Protein AF-A0A645G3A7-F1 (afdb_monomer_lite)

InterPro domains:
  IPR038765 Papain-like cysteine peptidase superfamily [SSF54001] (108-198)

Sequence (238 aa):
MVSVTGSSAIKGELRESLTHFAPETVLRVSYITEDESYILGLVQDAYYSAPQAAFGLPSVAISLYPDSGYRRIVELELTYPDRVEVLQQKQRRLLDEASGLLAGLPADAQEVPLRLWTLVRRSAEYQPNGAQELGSAYAALVEGRADSEGLALAFKLLCDLTETESLVVVGTLNGERHVWNLIYTDEGWRHTSAVWEDPAFLTDSAMLALGYAWDTETTPAATAPGMEVNMETGEKST

Radius of gyration: 18.79 Å; chains: 1; bounding box: 47×40×48 Å

Foldseek 3Di:
DEEDEDLVRLLVQLLVCLLQVPQKDKYWYQFDFDDPVVSVVSNVQSLQLNQLRNQDAWDWDWDWPPPGDTTIIIMIGTHDPDDSVVSVVLSVVLVVLLVVLCVPADPPDDPLLQSLLVSQLVQADEDADDPDSQQGCSNRRPVRYHYQNNSQSVSSVNCVVSVWDKGKFWWDAQPHTGIFMWTQDPQGIFTFGSVDPHTDTHFPVVCVVRRTDGDPVPDDGRDGRPPDPPPPDPDDDD

Organism: NCBI:txid1076179

Secondary structure (DSSP, 8-state):
-EEE-HHHHHHHHHHHHHHTT-SEEEEEESS----HHHHHHHHHHHHHT-TTT-SSPPEEEEEEESSSSSSEEEEEEEE-SS-HHHHHHHHHHHHHHHHHHHTTS-TT-S-HHHHHHHHHHHH-EE--S-SS---SHHHHHTTSEE-HHHHHHHHHHHHHHTT--EEEEEEEETTEEEEEEEEEETTEEEEE-TTSSS---B-HHHHHHTTEEE-SSSS---PPTT----TT------

pLDDT: mean 91.19, std 12.97, range [35.22, 98.88]

Structure (mmCIF, N/CA/C/O backbone):
data_AF-A0A645G3A7-F1
#
_entry.id   AF-A0A645G3A7-F1
#
loop_
_atom_site.group_PDB
_atom_site.id
_atom_site.type_symbol
_atom_site.label_atom_id
_atom_site.label_alt_id
_atom_site.label_comp_id
_atom_site.label_asym_id
_atom_site.label_entity_id
_atom_site.label_seq_id
_atom_site.pdbx_PDB_ins_code
_atom_site.Cartn_x
_atom_site.Cartn_y
_atom_site.Cartn_z
_atom_site.occupancy
_atom_site.B_iso_or_equiv
_atom_site.auth_seq_id
_atom_site.auth_comp_id
_atom_site.auth_asym_id
_atom_site.auth_atom_id
_atom_site.pdbx_PDB_model_num
ATOM 1 N N . MET A 1 1 ? -10.686 -8.445 22.491 1.00 77.94 1 MET A N 1
ATOM 2 C CA . MET A 1 1 ? -10.002 -7.245 23.016 1.00 77.94 1 MET A CA 1
ATOM 3 C C . MET A 1 1 ? -8.524 -7.539 23.224 1.00 77.94 1 MET A C 1
ATOM 5 O O . MET A 1 1 ? -8.203 -8.395 24.046 1.00 77.94 1 MET A O 1
ATOM 9 N N . VAL A 1 2 ? -7.650 -6.826 22.512 1.00 87.38 2 VAL A N 1
ATOM 10 C CA . VAL A 1 2 ? -6.180 -6.954 22.597 1.00 87.38 2 VAL A CA 1
ATOM 11 C C . VAL A 1 2 ? -5.589 -5.708 23.259 1.00 87.38 2 VAL A C 1
ATOM 13 O O . VAL A 1 2 ? -6.162 -4.630 23.157 1.00 87.38 2 VAL A O 1
ATOM 16 N N . SER A 1 3 ? -4.490 -5.839 24.009 1.00 88.31 3 SER A N 1
ATOM 17 C CA . SER A 1 3 ? -3.818 -4.684 24.630 1.00 88.31 3 SER A CA 1
ATOM 18 C C . SER A 1 3 ? -2.630 -4.237 23.807 1.00 88.31 3 SER A C 1
ATOM 20 O O . SER A 1 3 ? -1.750 -5.046 23.538 1.00 88.31 3 SER A O 1
ATOM 22 N N . VAL A 1 4 ? -2.577 -2.947 23.492 1.00 88.25 4 VAL A N 1
ATOM 23 C CA . VAL A 1 4 ? -1.536 -2.362 22.645 1.00 88.25 4 VAL A CA 1
ATOM 24 C C . VAL A 1 4 ? -0.931 -1.115 23.281 1.00 88.25 4 VAL A C 1
ATOM 26 O O . VAL A 1 4 ? -1.557 -0.417 24.091 1.00 88.25 4 VAL A O 1
ATOM 29 N N . THR A 1 5 ? 0.314 -0.837 22.902 1.00 85.81 5 THR A N 1
ATOM 30 C CA . THR A 1 5 ? 1.072 0.323 23.373 1.00 85.81 5 THR A CA 1
ATOM 31 C C . THR A 1 5 ? 1.697 1.024 22.177 1.00 85.81 5 THR A C 1
ATOM 33 O O . THR A 1 5 ? 2.577 0.471 21.522 1.00 85.81 5 THR A O 1
ATOM 36 N N . GLY A 1 6 ? 1.248 2.250 21.914 1.00 82.75 6 GLY A N 1
ATOM 37 C CA . GLY A 1 6 ? 1.729 3.065 20.803 1.00 82.75 6 GLY A CA 1
ATOM 38 C C . GLY A 1 6 ? 1.156 2.668 19.440 1.00 82.75 6 GLY A C 1
ATOM 39 O O . GLY A 1 6 ? 0.528 1.623 19.259 1.00 82.75 6 GLY A O 1
ATOM 40 N N . SER A 1 7 ? 1.395 3.536 18.465 1.00 86.44 7 SER A N 1
ATOM 41 C CA . SER A 1 7 ? 0.757 3.499 17.146 1.00 86.44 7 SER A CA 1
ATOM 42 C C . SER A 1 7 ? 1.219 2.332 16.283 1.00 86.44 7 SER A C 1
ATOM 44 O O . SER A 1 7 ? 0.421 1.774 15.542 1.00 86.44 7 SER A O 1
ATOM 46 N N . SER A 1 8 ? 2.480 1.906 16.417 1.00 88.31 8 SER A N 1
ATOM 47 C CA . SER A 1 8 ? 3.001 0.734 15.699 1.00 88.31 8 SER A CA 1
ATOM 48 C C . SER A 1 8 ? 2.271 -0.555 16.102 1.00 88.31 8 SER A C 1
ATOM 50 O O . SER A 1 8 ? 1.849 -1.324 15.241 1.00 88.31 8 SER A O 1
ATOM 52 N N . ALA A 1 9 ? 2.018 -0.749 17.403 1.00 90.81 9 ALA A N 1
ATOM 53 C CA . ALA A 1 9 ? 1.260 -1.900 17.889 1.00 90.81 9 ALA A CA 1
ATOM 54 C C . ALA A 1 9 ? -0.205 -1.858 17.423 1.00 90.81 9 ALA A C 1
ATOM 56 O O . ALA A 1 9 ? -0.738 -2.880 17.005 1.00 90.81 9 ALA A O 1
ATOM 57 N N . ILE A 1 10 ? -0.835 -0.675 17.427 1.00 92.06 10 ILE A N 1
ATOM 58 C CA . ILE A 1 10 ? -2.187 -0.496 16.873 1.00 92.06 10 ILE A CA 1
ATOM 59 C C . ILE A 1 10 ? -2.215 -0.875 15.386 1.00 92.06 10 ILE A C 1
ATOM 61 O O . ILE A 1 10 ? -3.047 -1.684 14.987 1.00 92.06 10 ILE A O 1
ATOM 65 N N . LYS A 1 11 ? -1.286 -0.346 14.576 1.00 93.19 11 LYS A N 1
ATOM 66 C CA . LYS A 1 11 ? -1.181 -0.677 13.144 1.00 93.19 11 LYS A CA 1
ATOM 67 C C . LYS A 1 11 ? -1.013 -2.181 12.919 1.00 93.19 11 LYS A C 1
ATOM 69 O O . LYS A 1 11 ? -1.634 -2.719 12.011 1.00 93.19 11 LYS A O 1
ATOM 74 N N . GLY A 1 12 ? -0.212 -2.857 13.747 1.00 94.81 12 GLY A N 1
ATOM 75 C CA . GLY A 1 12 ? -0.021 -4.308 13.688 1.00 94.81 12 GLY A CA 1
ATOM 76 C C . GLY A 1 12 ? -1.326 -5.089 13.861 1.00 94.81 12 GLY A C 1
ATOM 77 O O . GLY A 1 12 ? -1.658 -5.904 13.002 1.00 94.81 12 GLY A O 1
ATOM 78 N N . GLU A 1 13 ? -2.091 -4.783 14.912 1.00 96.62 13 GLU A N 1
ATOM 79 C CA . GLU A 1 13 ? -3.388 -5.425 15.184 1.00 96.62 13 GLU A CA 1
ATOM 80 C C . GLU A 1 13 ? -4.440 -5.102 14.114 1.00 96.62 13 GLU A C 1
ATOM 82 O O . GLU A 1 13 ? -5.196 -5.976 13.684 1.00 96.62 13 GLU A O 1
ATOM 87 N N . LEU A 1 14 ? -4.480 -3.850 13.644 1.00 97.12 14 LEU A N 1
ATOM 88 C CA . LEU A 1 14 ? -5.367 -3.447 12.551 1.00 97.12 14 LEU A CA 1
ATOM 89 C C . LEU A 1 14 ? -5.021 -4.201 11.266 1.00 97.12 14 LEU A C 1
ATOM 91 O O . LEU A 1 14 ? -5.913 -4.715 10.596 1.00 97.12 14 LEU A O 1
ATOM 95 N N . ARG A 1 15 ? -3.730 -4.329 10.943 1.00 97.31 15 ARG A N 1
ATOM 96 C CA . ARG A 1 15 ? -3.261 -5.078 9.773 1.00 97.31 15 ARG A CA 1
ATOM 97 C C . ARG A 1 15 ? -3.646 -6.549 9.863 1.00 97.31 15 ARG A C 1
ATOM 99 O O . ARG A 1 15 ? -4.105 -7.116 8.872 1.00 97.31 15 ARG A O 1
ATOM 106 N N . GLU A 1 16 ? -3.482 -7.167 11.030 1.00 97.19 16 GLU A N 1
ATOM 107 C CA . GLU A 1 16 ? -3.901 -8.552 11.259 1.00 97.19 16 GLU A CA 1
ATOM 108 C C . GLU A 1 16 ? -5.415 -8.714 11.075 1.00 97.19 16 GLU A C 1
ATOM 110 O O . GLU A 1 16 ? -5.856 -9.616 10.359 1.00 97.19 16 GLU A O 1
ATOM 115 N N . SER A 1 17 ? -6.203 -7.799 11.638 1.00 97.31 17 SER A N 1
ATOM 116 C CA . SER A 1 17 ? -7.666 -7.806 11.524 1.00 97.31 17 SER A CA 1
ATOM 117 C C . SER A 1 17 ? -8.128 -7.640 10.073 1.00 97.31 17 SER A C 1
ATOM 119 O O . SER A 1 17 ? -8.956 -8.416 9.592 1.00 97.31 17 SER A O 1
ATOM 121 N N . LEU A 1 18 ? -7.529 -6.697 9.337 1.00 97.75 18 LEU A N 1
ATOM 122 C CA . LEU A 1 18 ? -7.788 -6.478 7.912 1.00 97.75 18 LEU A CA 1
ATOM 123 C C . LEU A 1 18 ? -7.395 -7.693 7.061 1.00 97.75 18 LEU A C 1
ATOM 125 O O . LEU A 1 18 ? -8.146 -8.072 6.166 1.00 97.75 18 LEU A O 1
ATOM 129 N N . THR A 1 19 ? -6.269 -8.344 7.369 1.00 97.44 19 THR A N 1
ATOM 130 C CA . THR A 1 19 ? -5.792 -9.532 6.634 1.00 97.44 19 THR A CA 1
ATOM 131 C C . THR A 1 19 ? -6.755 -10.716 6.749 1.00 97.44 19 THR A C 1
ATOM 133 O O . THR A 1 19 ? -6.868 -11.506 5.810 1.00 97.44 19 THR A O 1
ATOM 136 N N . HIS A 1 20 ? -7.463 -10.823 7.878 1.00 97.31 20 HIS A N 1
ATOM 137 C CA . HIS A 1 20 ? -8.455 -11.869 8.139 1.00 97.31 20 HIS A CA 1
ATOM 138 C C . HIS A 1 20 ? -9.897 -11.457 7.812 1.00 97.31 20 HIS A C 1
ATOM 140 O O . HIS A 1 20 ? -10.807 -12.271 7.984 1.00 97.31 20 HIS A O 1
ATOM 146 N N . PHE A 1 21 ? -10.113 -10.230 7.332 1.00 98.00 21 PHE A N 1
ATOM 147 C CA . PHE A 1 21 ? -11.436 -9.650 7.092 1.00 98.00 21 PHE A CA 1
ATOM 148 C C . PHE A 1 21 ? -12.340 -9.666 8.339 1.00 98.00 21 PHE A C 1
ATOM 150 O O . PHE A 1 21 ? -13.529 -9.986 8.258 1.00 98.00 21 PHE A O 1
ATOM 157 N N . ALA A 1 22 ? -11.768 -9.380 9.514 1.00 97.62 22 ALA A N 1
ATOM 158 C CA . ALA A 1 22 ? -12.516 -9.347 10.766 1.00 97.62 22 ALA A CA 1
ATOM 159 C C . ALA A 1 22 ? -13.539 -8.192 10.750 1.00 97.62 22 ALA A C 1
ATOM 161 O O . ALA A 1 22 ? -13.152 -7.059 10.486 1.00 97.62 22 ALA A O 1
ATOM 162 N N . PRO A 1 23 ? -14.829 -8.430 11.051 1.00 96.75 23 PRO A N 1
ATOM 163 C CA . PRO A 1 23 ? -15.854 -7.381 11.005 1.00 96.75 23 PRO A CA 1
ATOM 164 C C . PRO A 1 23 ? -15.773 -6.406 12.187 1.00 96.75 23 PRO A C 1
ATOM 166 O O . PRO A 1 23 ? -16.442 -5.379 12.187 1.00 96.75 23 PRO A O 1
ATOM 169 N N . GLU A 1 24 ? -14.989 -6.735 13.210 1.00 97.00 24 GLU A N 1
ATOM 170 C CA . GLU A 1 24 ? -14.864 -5.953 14.432 1.00 97.00 24 GLU A CA 1
ATOM 171 C C . GLU A 1 24 ? -13.432 -6.053 14.963 1.00 97.00 24 GLU A C 1
ATOM 173 O O . GLU A 1 24 ? -12.781 -7.098 14.864 1.00 97.00 24 GLU A O 1
ATOM 178 N N . THR A 1 25 ? -12.930 -4.972 15.551 1.00 96.50 25 THR A N 1
ATOM 179 C CA . THR A 1 25 ? -11.648 -4.948 16.258 1.00 96.50 25 THR A CA 1
ATOM 180 C C . THR A 1 25 ? -11.774 -4.101 17.514 1.00 96.50 25 THR A C 1
ATOM 182 O O . THR A 1 25 ? -12.179 -2.947 17.456 1.00 96.50 25 THR A O 1
ATOM 185 N N . VAL A 1 26 ? -11.390 -4.663 18.663 1.00 96.12 26 VAL A N 1
ATOM 186 C CA . VAL A 1 26 ? -11.432 -3.962 19.954 1.00 96.12 26 VAL A CA 1
ATOM 187 C C . VAL A 1 26 ? -10.040 -3.929 20.568 1.00 96.12 26 VAL A C 1
ATOM 189 O O . VAL A 1 26 ? -9.487 -4.972 20.944 1.00 96.12 26 VAL A O 1
ATOM 192 N N . LEU A 1 27 ? -9.488 -2.729 20.714 1.00 93.94 27 LEU A N 1
ATOM 193 C CA . LEU A 1 27 ? -8.143 -2.486 21.225 1.00 93.94 27 LEU A CA 1
ATOM 194 C C . LEU A 1 27 ? -8.210 -1.749 22.556 1.00 93.94 27 LEU A C 1
ATOM 196 O O . LEU A 1 27 ? -8.876 -0.731 22.682 1.00 93.94 27 LEU A O 1
ATOM 200 N N . ARG A 1 28 ? -7.462 -2.217 23.550 1.00 92.69 28 ARG A N 1
ATOM 201 C CA . ARG A 1 28 ? -7.190 -1.473 24.779 1.00 92.69 28 ARG A CA 1
ATOM 202 C C . ARG A 1 28 ? -5.834 -0.795 24.644 1.00 92.69 28 ARG A C 1
ATOM 204 O O . ARG A 1 28 ? -4.800 -1.459 24.724 1.00 92.69 28 ARG A O 1
ATOM 211 N N . VAL A 1 29 ? -5.841 0.519 24.472 1.00 88.88 29 VAL A N 1
ATOM 212 C CA . VAL A 1 29 ? -4.646 1.324 24.232 1.00 88.88 29 VAL A CA 1
ATOM 213 C C . VAL A 1 29 ? -4.175 1.964 25.533 1.00 88.88 29 VAL A C 1
ATOM 215 O O . VAL A 1 29 ? -4.937 2.625 26.241 1.00 88.88 29 VAL A O 1
ATOM 218 N N . SER A 1 30 ? -2.902 1.751 25.868 1.00 82.38 30 SER A N 1
ATOM 219 C CA . SER A 1 30 ? -2.328 2.219 27.139 1.00 82.38 30 SER A CA 1
ATOM 220 C C . SER A 1 30 ? -1.993 3.715 27.154 1.00 82.38 30 SER A C 1
ATOM 222 O O . SER A 1 30 ? -1.981 4.321 28.228 1.00 82.38 30 SER A O 1
ATOM 224 N N . TYR A 1 31 ? -1.692 4.280 25.983 1.00 77.50 31 TYR A N 1
ATOM 225 C CA . TYR A 1 31 ? -1.358 5.687 25.792 1.00 77.50 31 TYR A CA 1
ATOM 226 C C . TYR A 1 31 ? -1.782 6.130 24.389 1.00 77.50 31 TYR A C 1
ATOM 228 O O . TYR A 1 31 ? -1.117 5.791 23.412 1.00 77.50 31 TYR A O 1
ATOM 236 N N . ILE A 1 32 ? -2.908 6.833 24.307 1.00 77.38 32 ILE A N 1
ATOM 237 C CA . ILE A 1 32 ? -3.365 7.553 23.116 1.00 77.38 32 ILE A CA 1
ATOM 238 C C . ILE A 1 32 ? -4.179 8.766 23.562 1.00 77.38 32 ILE A C 1
ATOM 240 O O . ILE A 1 32 ? -5.002 8.678 24.477 1.00 77.38 32 ILE A O 1
ATOM 244 N N . THR A 1 33 ? -3.911 9.912 22.955 1.00 76.88 33 THR A N 1
ATOM 245 C CA . THR A 1 33 ? -4.660 11.159 23.187 1.00 76.88 33 THR A CA 1
ATOM 246 C C . THR A 1 33 ? -5.420 11.625 21.957 1.00 76.88 33 THR A C 1
ATOM 248 O O . THR A 1 33 ? -6.332 12.442 22.081 1.00 76.88 33 THR A O 1
ATOM 251 N N . GLU A 1 34 ? -5.040 11.076 20.813 1.00 85.62 34 GLU A N 1
ATOM 252 C CA . GLU A 1 34 ? -5.537 11.350 19.486 1.00 85.62 34 GLU A CA 1
ATOM 253 C C . GLU A 1 34 ? -6.988 10.881 19.312 1.00 85.62 34 GLU A C 1
ATOM 255 O O . GLU A 1 34 ? -7.546 10.144 20.134 1.00 85.62 34 GLU A O 1
ATOM 260 N N . ASP A 1 35 ? -7.612 11.379 18.252 1.00 89.00 35 ASP A N 1
ATOM 261 C CA . ASP A 1 35 ? -9.032 11.227 17.970 1.00 89.00 35 ASP A CA 1
ATOM 262 C C . ASP A 1 35 ? -9.313 10.109 16.950 1.00 89.00 35 ASP A C 1
ATOM 264 O O . ASP A 1 35 ? -8.438 9.339 16.547 1.00 89.00 35 ASP A O 1
ATOM 268 N N . GLU A 1 36 ? -10.573 10.009 16.534 1.00 91.44 36 GLU A N 1
ATOM 269 C CA . GLU A 1 36 ? -11.018 9.049 15.523 1.00 91.44 36 GLU A CA 1
ATOM 270 C C . GLU A 1 36 ? -10.319 9.255 14.172 1.00 91.44 36 GLU A C 1
ATOM 272 O O . GLU A 1 36 ? -10.018 8.276 13.492 1.00 91.44 36 GLU A O 1
ATOM 277 N N . SER A 1 37 ? -10.001 10.501 13.800 1.00 92.31 37 SER A N 1
ATOM 278 C CA . SER A 1 37 ? -9.312 10.825 12.542 1.00 92.31 37 SER A CA 1
ATOM 279 C C . SER A 1 37 ? -7.919 10.205 12.505 1.00 92.31 37 SER A C 1
ATOM 281 O O . SER A 1 37 ? -7.507 9.637 11.493 1.00 92.31 37 SER A O 1
ATOM 283 N N . TYR A 1 38 ? -7.208 10.263 13.631 1.00 91.69 38 TYR A N 1
ATOM 284 C CA . TYR A 1 38 ? -5.917 9.607 13.773 1.00 91.69 38 TYR A CA 1
ATOM 285 C C . TYR A 1 38 ? -6.024 8.084 13.645 1.00 91.69 38 TYR A C 1
ATOM 287 O O . TYR A 1 38 ? -5.260 7.476 12.896 1.00 91.69 38 TYR A O 1
ATOM 295 N N . ILE A 1 39 ? -6.996 7.464 14.326 1.00 93.56 39 ILE A N 1
ATOM 296 C CA . ILE A 1 39 ? -7.241 6.017 14.212 1.00 93.56 39 ILE A CA 1
ATOM 297 C C . ILE A 1 39 ? -7.580 5.632 12.769 1.00 93.56 39 ILE A C 1
ATOM 299 O O . ILE A 1 39 ? -7.062 4.631 12.276 1.00 93.56 39 ILE A O 1
ATOM 303 N N . LEU A 1 40 ? -8.389 6.433 12.072 1.00 94.81 40 LEU A N 1
ATOM 304 C CA . LEU A 1 40 ? -8.712 6.208 10.666 1.00 94.81 40 LEU A CA 1
ATOM 305 C C . LEU A 1 40 ? -7.456 6.243 9.781 1.00 94.81 40 LEU A C 1
ATOM 307 O O . LEU A 1 40 ? -7.312 5.388 8.908 1.00 94.81 40 LEU A O 1
ATOM 311 N N . GLY A 1 41 ? -6.518 7.159 10.045 1.00 94.31 41 GLY A N 1
ATOM 312 C CA . GLY A 1 41 ? -5.203 7.166 9.397 1.00 94.31 41 GLY A CA 1
ATOM 313 C C . GLY A 1 41 ? -4.425 5.866 9.635 1.00 94.31 41 GLY A C 1
ATOM 314 O O . GLY A 1 41 ? -3.908 5.273 8.692 1.00 94.31 41 GLY A O 1
ATOM 315 N N . LEU A 1 42 ? -4.428 5.339 10.868 1.00 95.12 42 LEU A N 1
ATOM 316 C CA . LEU A 1 42 ? -3.794 4.046 11.170 1.00 95.12 42 LEU A CA 1
ATOM 317 C C . LEU A 1 42 ? -4.462 2.869 10.441 1.00 95.12 42 LEU A C 1
ATOM 319 O O . LEU A 1 42 ? -3.764 1.934 10.049 1.00 95.12 42 LEU A O 1
ATOM 323 N N . VAL A 1 43 ? -5.787 2.899 10.252 1.00 96.81 43 VAL A N 1
ATOM 324 C CA . VAL A 1 43 ? -6.501 1.894 9.446 1.00 96.81 43 VAL A CA 1
ATOM 325 C C . VAL A 1 43 ? -6.062 1.971 7.986 1.00 96.81 43 VAL A C 1
ATOM 327 O O . VAL A 1 43 ? -5.792 0.933 7.385 1.00 96.81 43 VAL A O 1
ATOM 330 N N . GLN A 1 44 ? -5.971 3.176 7.416 1.00 95.88 44 GLN A N 1
ATOM 331 C CA . GLN A 1 44 ? -5.516 3.369 6.037 1.00 95.88 44 GLN A CA 1
ATOM 332 C C . GLN A 1 44 ? -4.076 2.872 5.856 1.00 95.88 44 GLN A C 1
ATOM 334 O O . GLN A 1 44 ? -3.815 2.092 4.942 1.00 95.88 44 GLN A O 1
ATOM 339 N N . ASP A 1 45 ? -3.170 3.221 6.770 1.00 95.50 45 ASP A N 1
ATOM 340 C CA . ASP A 1 45 ? -1.791 2.724 6.759 1.00 95.50 45 ASP A CA 1
ATOM 341 C C . ASP A 1 45 ? -1.740 1.192 6.826 1.00 95.50 45 ASP A C 1
ATOM 343 O O . ASP A 1 45 ? -1.022 0.545 6.059 1.00 95.50 45 ASP A O 1
ATOM 347 N N . ALA A 1 46 ? -2.531 0.593 7.722 1.00 97.31 46 ALA A N 1
ATOM 348 C CA . ALA A 1 46 ? -2.620 -0.855 7.853 1.00 97.31 46 ALA A CA 1
ATOM 349 C C . ALA A 1 46 ? -3.155 -1.511 6.568 1.00 97.31 46 ALA A C 1
ATOM 351 O O . ALA A 1 46 ? -2.602 -2.524 6.134 1.00 97.31 46 ALA A O 1
ATOM 352 N N . TYR A 1 47 ? -4.159 -0.909 5.925 1.00 97.94 47 TYR A N 1
ATOM 353 C CA . TYR A 1 47 ? -4.727 -1.365 4.656 1.00 97.94 47 TYR A CA 1
ATOM 354 C C . TYR A 1 47 ? -3.685 -1.381 3.529 1.00 97.94 47 TYR A C 1
ATOM 356 O O . TYR A 1 47 ? -3.460 -2.426 2.917 1.00 97.94 47 TYR A O 1
ATOM 364 N N . TYR A 1 48 ? -2.976 -0.270 3.305 1.00 97.56 48 TYR A N 1
ATOM 365 C CA . TYR A 1 48 ? -1.950 -0.190 2.256 1.00 97.56 48 TYR A CA 1
ATOM 366 C C . TYR A 1 48 ? -0.699 -1.030 2.554 1.00 97.56 48 TYR A C 1
ATOM 368 O O . TYR A 1 48 ? 0.064 -1.357 1.644 1.00 97.56 48 TYR A O 1
ATOM 376 N N . SER A 1 49 ? -0.495 -1.422 3.816 1.00 97.19 49 SER A N 1
ATOM 377 C CA . SER A 1 49 ? 0.568 -2.351 4.215 1.00 97.19 49 SER A CA 1
ATOM 378 C C . SER A 1 49 ? 0.223 -3.836 4.017 1.00 97.19 49 SER A C 1
ATOM 380 O O . SER A 1 49 ? 1.106 -4.676 4.194 1.00 97.19 49 SER A O 1
ATOM 382 N N . ALA A 1 50 ? -1.029 -4.168 3.673 1.00 97.81 50 ALA A N 1
ATOM 383 C CA . ALA A 1 50 ? -1.520 -5.536 3.474 1.00 97.81 50 ALA A CA 1
ATOM 384 C C . ALA A 1 50 ? -2.155 -5.720 2.079 1.00 97.81 50 ALA A C 1
ATOM 386 O O . ALA A 1 50 ? -3.352 -6.010 1.968 1.00 97.81 50 ALA A O 1
ATOM 387 N N . PRO A 1 51 ? -1.377 -5.581 0.989 1.00 98.31 51 PRO A N 1
ATOM 388 C CA . PRO A 1 51 ? -1.910 -5.601 -0.374 1.00 98.31 51 PRO A CA 1
ATOM 389 C C . PRO A 1 51 ? -2.619 -6.913 -0.753 1.00 98.31 51 PRO A C 1
ATOM 391 O O . PRO A 1 51 ? -3.522 -6.904 -1.587 1.00 98.31 51 PRO A O 1
ATOM 394 N N . GLN A 1 52 ? -2.285 -8.034 -0.107 1.00 98.12 52 GLN A N 1
ATOM 395 C CA . GLN A 1 52 ? -2.964 -9.324 -0.274 1.00 98.12 52 GLN A CA 1
ATOM 396 C C . GLN A 1 52 ? -4.421 -9.334 0.221 1.00 98.12 52 GLN A C 1
ATOM 398 O O . GLN A 1 52 ? -5.168 -10.259 -0.094 1.00 98.12 52 GLN A O 1
ATOM 403 N N . ALA A 1 53 ? -4.821 -8.350 1.029 1.00 97.50 53 ALA A N 1
ATOM 404 C CA . ALA A 1 53 ? -6.170 -8.204 1.576 1.00 97.50 53 ALA A CA 1
ATOM 405 C C . ALA A 1 53 ? -6.847 -6.879 1.167 1.00 97.50 53 ALA A C 1
ATOM 407 O O . ALA A 1 53 ? -7.999 -6.635 1.526 1.00 97.50 53 ALA A O 1
ATOM 408 N N . ALA A 1 54 ? -6.158 -6.033 0.399 1.00 97.44 54 ALA A N 1
ATOM 409 C CA . ALA A 1 54 ? -6.621 -4.712 -0.009 1.00 97.44 54 ALA A CA 1
ATOM 410 C C . ALA A 1 54 ? -7.565 -4.780 -1.229 1.00 97.44 54 ALA A C 1
ATOM 412 O O . ALA A 1 54 ? -7.191 -4.441 -2.352 1.00 97.44 54 ALA A O 1
ATOM 413 N N . PHE A 1 55 ? -8.795 -5.260 -1.019 1.00 96.38 55 PHE A N 1
ATOM 414 C CA . PHE A 1 55 ? -9.829 -5.415 -2.062 1.00 96.38 55 PHE A CA 1
ATOM 415 C C . PHE A 1 55 ? -10.848 -4.269 -2.107 1.00 96.38 55 PHE A C 1
ATOM 417 O O . PHE A 1 55 ? -11.969 -4.457 -2.568 1.00 96.38 55 PHE A O 1
ATOM 424 N N . GLY A 1 56 ? -10.473 -3.102 -1.597 1.00 93.12 56 GLY A N 1
ATOM 425 C CA . GLY A 1 56 ? -11.374 -1.997 -1.303 1.00 93.12 56 GLY A CA 1
ATOM 426 C C . GLY A 1 56 ? -11.383 -1.723 0.195 1.00 93.12 56 GLY A C 1
ATOM 427 O O . GLY A 1 56 ? -11.611 -2.625 1.007 1.00 93.12 56 GLY A O 1
ATOM 428 N N . LEU A 1 57 ? -11.092 -0.474 0.558 1.00 93.25 57 LEU A N 1
ATOM 429 C CA . LEU A 1 57 ? -11.039 -0.041 1.949 1.00 93.25 57 LEU A CA 1
ATOM 430 C C . LEU A 1 57 ? -12.420 -0.253 2.599 1.00 93.25 57 LEU A C 1
ATOM 432 O O . LEU A 1 57 ? -13.410 0.262 2.069 1.00 93.25 57 LEU A O 1
ATOM 436 N N . PRO A 1 58 ? -12.524 -0.994 3.718 1.00 95.62 58 PRO A N 1
ATOM 437 C CA . PRO A 1 58 ? -13.799 -1.156 4.400 1.00 95.62 58 PRO A CA 1
ATOM 438 C C . PRO A 1 58 ? -14.308 0.191 4.921 1.00 95.62 58 PRO A C 1
ATOM 440 O O . PRO A 1 58 ? -13.528 1.060 5.316 1.00 95.62 58 PRO A O 1
ATOM 443 N N . SER A 1 59 ? -15.630 0.347 4.973 1.00 96.44 59 SER A N 1
ATOM 444 C CA . SER A 1 59 ? -16.229 1.425 5.759 1.00 96.44 59 SER A CA 1
ATOM 445 C C . SER A 1 59 ? -15.987 1.144 7.240 1.00 96.44 59 SER A C 1
ATOM 447 O O . SER A 1 59 ? -16.128 -0.000 7.678 1.00 96.44 59 SER A O 1
ATOM 449 N N . VAL A 1 60 ? -15.596 2.172 7.994 1.00 96.88 60 VAL A N 1
ATOM 450 C CA . VAL A 1 60 ? -15.182 2.038 9.393 1.00 96.88 60 VAL A CA 1
ATOM 451 C C . VAL A 1 60 ? -16.022 2.944 10.276 1.00 96.88 60 VAL A C 1
ATOM 453 O O . VAL A 1 60 ? -16.066 4.153 10.046 1.00 96.88 60 VAL A O 1
ATOM 456 N N . ALA A 1 61 ? -16.644 2.369 11.303 1.00 97.12 61 ALA A N 1
ATOM 457 C CA . ALA A 1 61 ? -17.183 3.123 12.430 1.00 97.12 61 ALA A CA 1
ATOM 458 C C . ALA A 1 61 ? -16.232 2.971 13.622 1.00 97.12 61 ALA A C 1
ATOM 460 O O . ALA A 1 61 ? -15.853 1.854 13.969 1.00 97.12 61 ALA A O 1
ATOM 461 N N . ILE A 1 62 ? -15.817 4.092 14.215 1.00 96.00 62 ILE A N 1
ATOM 462 C CA . ILE A 1 62 ? -14.847 4.128 15.317 1.00 96.00 62 ILE A CA 1
ATOM 463 C C . ILE A 1 62 ? -15.562 4.640 16.564 1.00 96.00 62 ILE A C 1
ATOM 465 O O . ILE A 1 62 ? -16.320 5.602 16.499 1.00 96.00 62 ILE A O 1
ATOM 469 N N . SER A 1 63 ? -15.329 3.996 17.702 1.00 94.62 63 SER A N 1
ATOM 470 C CA . SER A 1 63 ? -15.796 4.455 19.011 1.00 94.62 63 SER A CA 1
ATOM 471 C C . SER A 1 63 ? -14.659 4.416 20.029 1.00 94.62 63 SER A C 1
ATOM 473 O O . SER A 1 63 ? -13.889 3.455 20.089 1.00 94.62 63 SER A O 1
ATOM 475 N N . LEU A 1 64 ? -14.530 5.485 20.819 1.00 92.69 64 LEU A N 1
ATOM 476 C CA . LEU A 1 64 ? -13.450 5.674 21.790 1.00 92.69 64 LEU A CA 1
ATOM 477 C C . LEU A 1 64 ? -14.010 5.769 23.210 1.00 92.69 64 LEU A C 1
ATOM 479 O O . LEU A 1 64 ? -14.833 6.633 23.491 1.00 92.69 64 LEU A O 1
ATOM 483 N N . TYR A 1 65 ? -13.514 4.934 24.127 1.00 90.75 65 TYR A N 1
ATOM 484 C CA . TYR A 1 65 ? -13.998 4.899 25.511 1.00 90.75 65 TYR A CA 1
ATOM 485 C C . TYR A 1 65 ? -12.876 4.983 26.551 1.00 90.75 65 TYR A C 1
ATOM 487 O O . TYR A 1 65 ? -11.972 4.146 26.536 1.00 90.75 65 TYR A O 1
ATOM 495 N N . PRO A 1 66 ? -12.956 5.886 27.543 1.00 89.62 66 PRO A N 1
ATOM 496 C CA . PRO A 1 66 ? -13.820 7.069 27.564 1.00 89.62 66 PRO A CA 1
ATOM 497 C C . PRO A 1 66 ? -13.421 8.071 26.464 1.00 89.62 66 PRO A C 1
ATOM 499 O O . PRO A 1 66 ? -12.300 8.019 25.959 1.00 89.62 66 PRO A O 1
ATOM 502 N N . ASP A 1 67 ? -14.299 9.032 26.169 1.00 80.69 67 ASP A N 1
ATOM 503 C CA . ASP A 1 67 ? -14.101 10.052 25.121 1.00 80.69 67 ASP A CA 1
ATOM 504 C C . ASP A 1 67 ? -12.808 10.878 25.288 1.00 80.69 67 ASP A C 1
ATOM 506 O O . ASP A 1 67 ? -12.323 11.503 24.347 1.00 80.69 67 ASP A O 1
ATOM 510 N N . SER A 1 68 ? -12.232 10.909 26.497 1.00 76.00 68 SER A N 1
ATOM 511 C CA . SER A 1 68 ? -10.994 11.629 26.802 1.00 76.00 68 SER A CA 1
ATOM 512 C C . SER A 1 68 ? -10.117 10.898 27.821 1.00 76.00 68 SER A C 1
ATOM 514 O O . SER A 1 68 ? -10.595 10.130 28.650 1.00 76.00 68 SER A O 1
ATOM 516 N N . GLY A 1 69 ? -8.810 11.168 27.790 1.00 78.44 69 GLY A N 1
ATOM 517 C CA . GLY A 1 69 ? -7.813 10.538 28.663 1.00 78.44 69 GLY A CA 1
ATOM 518 C C . GLY A 1 69 ? -6.823 9.657 27.903 1.00 78.44 69 GLY A C 1
ATOM 519 O O . GLY A 1 69 ? -6.971 9.451 26.705 1.00 78.44 69 GLY A O 1
ATOM 520 N N . TYR A 1 70 ? -5.793 9.174 28.601 1.00 78.19 70 TYR A N 1
ATOM 521 C CA . TYR A 1 70 ? -4.655 8.467 27.989 1.00 78.19 70 TYR A CA 1
ATOM 522 C C . TYR A 1 70 ? -4.900 6.975 27.747 1.00 78.19 70 TYR A C 1
ATOM 524 O O . TYR A 1 70 ? -4.297 6.382 26.859 1.00 78.19 70 TYR A O 1
ATOM 532 N N . ARG A 1 71 ? -5.748 6.349 28.568 1.00 86.88 71 ARG A N 1
ATOM 533 C CA . ARG A 1 71 ? -6.095 4.929 28.453 1.00 86.88 71 ARG A CA 1
ATOM 534 C C . ARG A 1 71 ? -7.478 4.831 27.855 1.00 86.88 71 ARG A C 1
ATOM 536 O O . ARG A 1 71 ? -8.436 5.217 28.525 1.00 86.88 71 ARG A O 1
ATOM 543 N N . ARG A 1 72 ? -7.563 4.322 26.631 1.00 89.56 72 ARG A N 1
ATOM 544 C CA . ARG A 1 72 ? -8.829 4.208 25.909 1.00 89.56 72 ARG A CA 1
ATOM 545 C C . ARG A 1 72 ? -9.019 2.820 25.330 1.00 89.56 72 ARG A C 1
ATOM 547 O O . ARG A 1 72 ? -8.055 2.125 25.013 1.00 89.56 72 ARG A O 1
ATOM 554 N N . ILE A 1 73 ? -10.273 2.426 25.214 1.00 92.06 73 ILE A N 1
ATOM 555 C CA . ILE A 1 73 ? -10.712 1.341 24.354 1.00 92.06 73 ILE A CA 1
ATOM 556 C C . ILE A 1 73 ? -11.053 1.970 23.006 1.00 92.06 73 ILE A C 1
ATOM 558 O O . ILE A 1 73 ? -11.739 2.988 22.966 1.00 92.06 73 ILE A O 1
ATOM 562 N N . VAL A 1 74 ? -10.535 1.386 21.934 1.00 93.94 74 VAL A N 1
ATOM 563 C CA . VAL A 1 74 ? -10.865 1.719 20.552 1.00 93.94 74 VAL A CA 1
ATOM 564 C C . VAL A 1 74 ? -11.659 0.544 20.006 1.00 93.94 74 VAL A C 1
ATOM 566 O O . VAL A 1 74 ? -11.124 -0.562 19.912 1.00 93.94 74 VAL A O 1
ATOM 569 N N . GLU A 1 75 ? -12.924 0.774 19.691 1.00 95.88 75 GLU A N 1
ATOM 570 C CA . GLU A 1 75 ? -13.792 -0.191 19.020 1.00 95.88 75 GLU A CA 1
ATOM 571 C C . GLU A 1 75 ? -13.933 0.232 17.561 1.00 95.88 75 GLU A C 1
ATOM 573 O O . GLU A 1 75 ? -14.203 1.398 17.269 1.00 95.88 75 GLU A O 1
ATOM 578 N N . LEU A 1 76 ? -13.683 -0.706 16.652 1.00 97.19 76 LEU A N 1
ATOM 579 C CA . LEU A 1 76 ? -13.819 -0.518 15.217 1.00 97.19 76 LEU A CA 1
ATOM 580 C C . LEU A 1 76 ? -14.810 -1.542 14.678 1.00 97.19 76 LEU A C 1
ATOM 582 O O . LEU A 1 76 ? -14.592 -2.742 14.840 1.00 97.19 76 LEU A O 1
ATOM 586 N N . GLU A 1 77 ? -15.838 -1.071 13.983 1.00 97.94 77 GLU A N 1
ATOM 587 C CA . GLU A 1 77 ? -16.712 -1.905 13.159 1.00 97.94 77 GLU A CA 1
ATOM 588 C C . GLU A 1 77 ? -16.310 -1.736 11.690 1.00 97.94 77 GLU A C 1
ATOM 590 O O . GLU A 1 77 ? -16.219 -0.615 11.183 1.00 97.94 77 GLU A O 1
ATOM 595 N N . LEU A 1 78 ? -16.045 -2.852 11.012 1.00 97.62 78 LEU A N 1
ATOM 596 C CA . LEU A 1 78 ? -15.486 -2.909 9.664 1.00 97.62 78 LEU A CA 1
ATOM 597 C C . LEU A 1 78 ? -16.507 -3.527 8.704 1.00 97.62 78 LEU A C 1
ATOM 599 O O . LEU A 1 78 ? -16.835 -4.712 8.784 1.00 97.62 78 LEU A O 1
ATOM 603 N N . THR A 1 79 ? -16.993 -2.722 7.759 1.00 97.50 79 THR A N 1
ATOM 604 C CA . THR A 1 79 ? -17.906 -3.173 6.701 1.00 97.50 79 THR A CA 1
ATOM 605 C C . THR A 1 79 ? -17.156 -3.287 5.382 1.00 97.50 79 THR A C 1
ATOM 607 O O . THR A 1 79 ? -16.832 -2.284 4.744 1.00 97.50 79 THR A O 1
ATOM 610 N N . TYR A 1 80 ? -16.879 -4.523 4.973 1.00 96.38 80 TYR A N 1
ATOM 611 C CA . TYR A 1 80 ? -16.171 -4.830 3.733 1.00 96.38 80 TYR A CA 1
ATO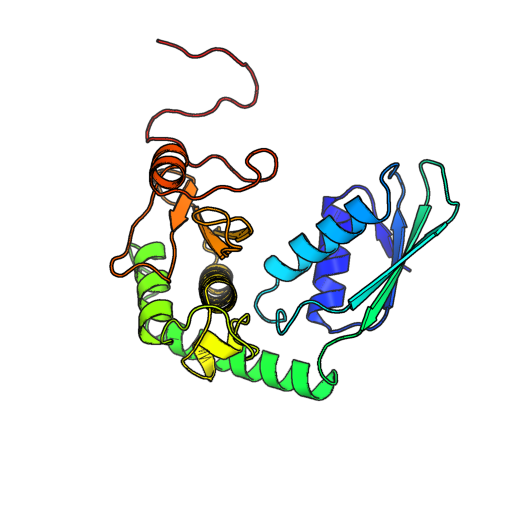M 612 C C . TYR A 1 80 ? -17.071 -4.710 2.492 1.00 96.38 80 TYR A C 1
ATOM 614 O O . TYR A 1 80 ? -18.282 -4.927 2.598 1.00 96.38 80 TYR A O 1
ATOM 622 N N . PRO A 1 81 ? -16.493 -4.414 1.309 1.00 94.44 81 PRO A N 1
ATOM 623 C CA . PRO A 1 81 ? -17.256 -4.269 0.062 1.00 94.44 81 PRO A CA 1
ATOM 624 C C . PRO A 1 81 ? -17.903 -5.578 -0.415 1.00 94.44 81 PRO A C 1
ATOM 626 O O . PRO A 1 81 ? -18.912 -5.559 -1.112 1.00 94.44 81 PRO A O 1
ATOM 629 N N . ASP A 1 82 ? -17.344 -6.717 -0.008 1.00 96.00 82 ASP A N 1
ATOM 630 C CA . ASP A 1 82 ? -17.765 -8.056 -0.405 1.00 96.00 82 ASP A CA 1
ATOM 631 C C . ASP A 1 82 ? -17.892 -8.971 0.820 1.00 96.00 82 ASP A C 1
ATOM 633 O O . ASP A 1 82 ? -17.403 -8.689 1.917 1.00 96.00 82 ASP A O 1
ATOM 637 N N . ARG A 1 83 ? -18.514 -10.135 0.619 1.00 96.75 83 ARG A N 1
ATOM 638 C CA . ARG A 1 83 ? -18.556 -11.189 1.639 1.00 96.75 83 ARG A CA 1
ATOM 639 C C . ARG A 1 83 ? -17.156 -11.730 1.937 1.00 96.75 83 ARG A C 1
ATOM 641 O O . ARG A 1 83 ? -16.390 -12.005 1.014 1.00 96.75 83 ARG A O 1
ATOM 648 N N . VAL A 1 84 ? -16.884 -12.027 3.209 1.00 96.88 84 VAL A N 1
ATOM 649 C CA . VAL A 1 84 ? -15.598 -12.580 3.678 1.00 96.88 84 VAL A CA 1
ATOM 650 C C . VAL A 1 84 ? -15.160 -13.813 2.880 1.00 96.88 84 VAL A C 1
ATOM 652 O O . VAL A 1 84 ? -13.989 -13.923 2.527 1.00 96.88 84 VAL A O 1
ATOM 655 N N . GLU A 1 85 ? -16.074 -14.719 2.516 1.00 97.75 85 GLU A N 1
ATOM 656 C CA . GLU A 1 85 ? -15.695 -15.920 1.756 1.00 97.75 85 GLU A CA 1
ATOM 657 C C . GLU A 1 85 ? -15.192 -15.593 0.339 1.00 97.75 85 GLU A C 1
ATOM 659 O O . GLU A 1 85 ? -14.274 -16.246 -0.162 1.00 97.75 85 GLU A O 1
ATOM 664 N N . VAL A 1 86 ? -15.770 -14.566 -0.294 1.00 97.88 86 VAL A N 1
ATOM 665 C CA . VAL A 1 86 ? -15.349 -14.075 -1.616 1.00 97.88 86 VAL A CA 1
ATOM 666 C C . VAL A 1 86 ? -13.983 -13.404 -1.506 1.00 97.88 86 VAL A C 1
ATOM 668 O O . VAL A 1 86 ? -13.098 -13.686 -2.313 1.00 97.88 86 VAL A O 1
ATOM 671 N N . LEU A 1 87 ? -13.779 -12.580 -0.476 1.00 98.00 87 LEU A N 1
ATOM 672 C CA . LEU A 1 87 ? -12.505 -11.905 -0.217 1.00 98.00 87 LEU A CA 1
ATOM 673 C C . LEU A 1 87 ? -11.372 -12.903 0.052 1.00 98.00 87 LEU A C 1
ATOM 675 O O . LEU A 1 87 ? -10.302 -12.797 -0.542 1.00 98.00 87 LEU A O 1
ATOM 679 N N . GLN A 1 88 ? -11.624 -13.942 0.850 1.00 98.44 88 GLN A N 1
ATOM 680 C CA . GLN A 1 88 ? -10.659 -15.020 1.086 1.00 98.44 88 GLN A CA 1
ATOM 681 C C . GLN A 1 88 ? -10.341 -15.810 -0.192 1.00 98.44 88 GLN A C 1
ATOM 683 O O . GLN A 1 88 ? -9.207 -16.248 -0.394 1.00 98.44 88 GLN A O 1
ATOM 688 N N . GLN A 1 89 ? -11.322 -16.009 -1.079 1.00 98.44 89 GLN A N 1
ATOM 689 C CA . GLN A 1 89 ? -11.071 -16.634 -2.378 1.00 98.44 89 GLN A CA 1
ATOM 690 C C . GLN A 1 89 ? -10.214 -15.740 -3.283 1.00 98.44 89 GLN A C 1
ATOM 692 O O . GLN A 1 89 ? -9.269 -16.248 -3.894 1.00 98.44 89 GLN A O 1
ATOM 697 N N . LYS A 1 90 ? -10.514 -14.434 -3.346 1.00 98.38 90 LYS A N 1
ATOM 698 C CA . LYS A 1 90 ? -9.709 -13.440 -4.074 1.00 98.38 90 LYS A CA 1
ATOM 699 C C . LYS A 1 90 ? -8.271 -13.409 -3.538 1.00 98.38 90 LYS A C 1
ATOM 701 O O . LYS A 1 90 ? -7.344 -13.514 -4.334 1.00 98.38 90 LYS A O 1
ATOM 706 N N . GLN A 1 91 ? -8.087 -13.384 -2.215 1.00 98.69 91 GLN A N 1
ATOM 707 C CA . GLN A 1 91 ? -6.780 -13.426 -1.542 1.00 98.69 91 GLN A CA 1
ATOM 708 C C . GLN A 1 91 ? -5.951 -14.646 -1.936 1.00 98.69 91 GLN A C 1
ATOM 710 O O . GLN A 1 91 ? -4.809 -14.484 -2.357 1.00 98.69 91 GLN A O 1
ATOM 715 N N . ARG A 1 92 ? -6.514 -15.859 -1.852 1.00 98.69 92 ARG A N 1
ATOM 716 C CA . ARG A 1 92 ? -5.785 -17.078 -2.248 1.00 98.69 92 ARG A CA 1
ATOM 717 C C . ARG A 1 92 ? -5.342 -17.019 -3.707 1.00 98.69 92 ARG A C 1
ATOM 719 O O . ARG A 1 92 ? -4.171 -17.221 -3.994 1.00 98.69 92 ARG A O 1
ATOM 726 N N . ARG A 1 93 ? -6.261 -16.668 -4.612 1.00 98.69 93 ARG A N 1
ATOM 727 C CA . ARG A 1 93 ? -5.961 -16.588 -6.047 1.00 98.69 93 ARG A CA 1
ATOM 728 C C . ARG A 1 93 ? -4.910 -15.523 -6.365 1.00 98.69 93 ARG A C 1
ATOM 730 O O . ARG A 1 93 ? -4.061 -15.759 -7.214 1.00 98.69 93 ARG A O 1
ATOM 737 N N . LEU A 1 94 ? -4.968 -14.375 -5.693 1.00 98.81 94 LEU A N 1
ATOM 738 C CA . LEU A 1 94 ? -3.970 -13.315 -5.825 1.00 98.81 94 LEU A CA 1
ATOM 739 C C . LEU A 1 94 ? -2.580 -13.802 -5.407 1.00 98.81 94 LEU A C 1
ATOM 741 O O . LEU A 1 94 ? -1.617 -13.584 -6.134 1.00 98.81 94 LEU A O 1
ATOM 745 N N . LEU A 1 95 ? -2.478 -14.465 -4.252 1.00 98.75 95 LEU A N 1
ATOM 746 C CA . LEU A 1 95 ? -1.207 -14.993 -3.757 1.00 98.75 95 LEU A CA 1
ATOM 747 C C . LEU A 1 95 ? -0.647 -16.093 -4.669 1.00 98.75 95 LEU A C 1
ATOM 749 O O . LEU A 1 95 ? 0.557 -16.101 -4.927 1.00 98.75 95 LEU A O 1
ATOM 753 N N . ASP A 1 96 ? -1.502 -16.975 -5.191 1.00 98.62 96 ASP A N 1
ATOM 754 C CA . ASP A 1 96 ? -1.099 -18.007 -6.153 1.00 98.62 96 ASP A CA 1
ATOM 755 C C . ASP A 1 96 ? -0.540 -17.382 -7.445 1.00 98.62 96 ASP A C 1
ATOM 757 O O . ASP A 1 96 ? 0.533 -17.772 -7.907 1.00 98.62 96 ASP A O 1
ATOM 761 N N . GLU A 1 97 ? -1.224 -16.373 -7.997 1.00 98.56 97 GLU A N 1
ATOM 762 C CA . GLU A 1 97 ? -0.789 -15.669 -9.211 1.00 98.56 97 GLU A CA 1
ATOM 763 C C . GLU A 1 97 ? 0.524 -14.906 -8.984 1.00 98.56 97 GLU A C 1
ATOM 765 O O . GLU A 1 97 ? 1.476 -15.059 -9.748 1.00 98.56 97 GLU A O 1
ATOM 770 N N . ALA A 1 98 ? 0.624 -14.145 -7.888 1.00 98.44 98 ALA A N 1
ATOM 771 C CA . ALA A 1 98 ? 1.839 -13.419 -7.525 1.00 98.44 98 ALA A CA 1
ATOM 772 C C . ALA A 1 98 ? 3.041 -14.364 -7.346 1.00 98.44 98 ALA A C 1
ATOM 774 O O . ALA A 1 98 ? 4.130 -14.092 -7.856 1.00 98.44 98 ALA A O 1
ATOM 775 N N . SER A 1 99 ? 2.834 -15.512 -6.694 1.00 97.69 99 SER A N 1
ATOM 776 C CA . SER A 1 99 ? 3.869 -16.545 -6.554 1.00 97.69 99 SER A CA 1
ATOM 777 C C . SER A 1 99 ? 4.285 -17.121 -7.910 1.00 97.69 99 SER A C 1
ATOM 779 O O . SER A 1 99 ? 5.472 -17.336 -8.155 1.00 97.69 99 SER A O 1
ATOM 781 N N . GLY A 1 100 ? 3.324 -17.341 -8.812 1.00 97.62 100 GLY A N 1
ATOM 782 C CA . GLY A 1 100 ? 3.578 -17.809 -10.174 1.00 97.62 100 GLY A CA 1
ATOM 783 C C . GLY A 1 100 ? 4.417 -16.829 -10.998 1.00 97.62 100 GLY A C 1
ATOM 784 O O . GLY A 1 100 ? 5.369 -17.246 -11.661 1.00 97.62 100 GLY A O 1
ATOM 785 N N . LEU A 1 101 ? 4.124 -15.527 -10.905 1.00 96.31 101 LEU A N 1
ATOM 786 C CA . LEU A 1 101 ? 4.906 -14.470 -11.557 1.00 96.31 101 LEU A CA 1
ATOM 787 C C . LEU A 1 101 ? 6.350 -14.422 -11.034 1.00 96.31 101 LEU A C 1
ATOM 789 O O . LEU A 1 101 ? 7.293 -14.282 -11.817 1.00 96.31 101 LEU A O 1
ATOM 793 N N . LEU A 1 102 ? 6.529 -14.575 -9.719 1.00 96.56 102 LEU A N 1
ATOM 794 C CA . LEU A 1 102 ? 7.842 -14.537 -9.070 1.00 96.56 102 LEU A CA 1
ATOM 795 C C . LEU A 1 102 ? 8.666 -15.813 -9.272 1.00 96.56 102 LEU A C 1
ATOM 797 O O . LEU A 1 102 ? 9.888 -15.750 -9.190 1.00 96.56 102 LEU A O 1
ATOM 801 N N . ALA A 1 103 ? 8.054 -16.951 -9.610 1.00 93.94 103 ALA A N 1
ATOM 802 C CA . ALA A 1 103 ? 8.783 -18.196 -9.871 1.00 93.94 103 ALA A CA 1
ATOM 803 C C . ALA A 1 103 ? 9.785 -18.088 -11.042 1.00 93.94 103 ALA A C 1
ATOM 805 O O . ALA A 1 103 ? 10.726 -18.878 -11.131 1.00 93.94 103 ALA A O 1
ATOM 806 N N . GLY A 1 104 ? 9.598 -17.114 -11.941 1.00 85.62 104 GLY A N 1
ATOM 807 C CA . GLY A 1 104 ? 10.544 -16.796 -13.015 1.00 85.62 104 GLY A CA 1
ATOM 808 C C . GLY A 1 104 ? 11.720 -15.905 -12.592 1.00 85.62 104 GLY A C 1
ATOM 809 O O . GLY A 1 104 ? 12.613 -15.657 -13.406 1.00 85.62 104 GLY A O 1
ATOM 810 N N . LEU A 1 105 ? 11.727 -15.401 -11.354 1.00 89.06 105 LEU A N 1
ATOM 811 C CA . LEU A 1 105 ? 12.784 -14.556 -10.814 1.00 89.06 105 LEU A CA 1
ATOM 812 C C . LEU A 1 105 ? 13.890 -15.444 -10.210 1.00 89.06 105 LEU A C 1
ATOM 814 O O . LEU A 1 105 ? 13.618 -16.210 -9.286 1.00 89.06 105 LEU A O 1
ATOM 818 N N . PRO A 1 106 ? 15.135 -15.389 -10.715 1.00 84.56 106 PRO A N 1
ATOM 819 C CA . PRO A 1 106 ? 16.221 -16.169 -10.133 1.00 84.56 106 PRO A CA 1
ATOM 820 C C . PRO A 1 106 ? 16.553 -15.671 -8.719 1.00 84.56 106 PRO A C 1
ATOM 822 O O . PRO A 1 106 ? 16.430 -14.484 -8.428 1.00 84.56 106 PRO A O 1
ATOM 825 N N . ALA A 1 107 ? 16.994 -16.574 -7.841 1.00 81.25 107 ALA A N 1
ATOM 826 C CA . ALA A 1 107 ? 17.281 -16.247 -6.440 1.00 81.25 107 ALA A CA 1
ATOM 827 C C . ALA A 1 107 ? 18.427 -15.229 -6.266 1.00 81.25 107 ALA A C 1
ATOM 829 O O . ALA A 1 107 ? 18.475 -14.520 -5.269 1.00 81.25 107 ALA A O 1
ATOM 830 N N . ASP A 1 108 ? 19.340 -15.149 -7.236 1.00 84.06 108 ASP A N 1
ATOM 831 C CA . ASP A 1 108 ? 20.446 -14.190 -7.312 1.00 84.06 108 ASP A CA 1
ATOM 832 C C . ASP A 1 108 ? 20.140 -13.013 -8.257 1.00 84.06 108 ASP A C 1
ATOM 834 O O . ASP A 1 108 ? 21.053 -12.367 -8.781 1.00 84.06 108 ASP A O 1
ATOM 838 N N . ALA A 1 109 ? 18.853 -12.740 -8.507 1.00 83.75 109 ALA A N 1
ATOM 839 C CA . ALA A 1 109 ? 18.430 -11.642 -9.359 1.00 83.75 109 ALA A CA 1
ATOM 840 C C . ALA A 1 109 ? 19.034 -10.314 -8.894 1.00 83.75 109 ALA A C 1
ATOM 842 O O . ALA A 1 109 ? 18.805 -9.846 -7.783 1.00 83.75 109 ALA A O 1
ATOM 843 N N . GLN A 1 110 ? 19.758 -9.669 -9.801 1.00 88.19 110 GLN A N 1
ATOM 844 C CA . GLN A 1 110 ? 20.152 -8.273 -9.660 1.00 88.19 110 GLN A CA 1
ATOM 845 C C . GLN A 1 110 ? 19.009 -7.365 -10.117 1.00 88.19 110 GLN A C 1
ATOM 847 O O . GLN A 1 110 ? 18.162 -7.783 -10.917 1.00 88.19 110 GLN A O 1
ATOM 852 N N . GLU A 1 111 ? 19.014 -6.122 -9.634 1.00 91.88 111 GLU A N 1
ATOM 853 C CA . GLU A 1 111 ? 18.021 -5.099 -9.990 1.00 91.88 111 GLU A CA 1
ATOM 854 C C . GLU A 1 111 ? 16.581 -5.545 -9.676 1.00 91.88 111 GLU A C 1
ATOM 856 O O . GLU A 1 111 ? 15.657 -5.328 -10.464 1.00 91.88 111 GLU A O 1
ATOM 861 N N . VAL A 1 112 ? 16.380 -6.189 -8.517 1.00 94.44 112 VAL A N 1
ATOM 862 C CA . VAL A 1 112 ? 15.062 -6.671 -8.064 1.00 94.44 112 VAL A CA 1
ATOM 863 C C . VAL A 1 112 ? 13.975 -5.593 -8.220 1.00 94.44 112 VAL A C 1
ATOM 865 O O . VAL A 1 112 ? 12.994 -5.891 -8.901 1.00 94.44 112 VAL A O 1
ATOM 868 N N . PRO A 1 113 ? 14.152 -4.331 -7.764 1.00 95.31 113 PRO A N 1
ATOM 869 C CA . PRO A 1 113 ? 13.177 -3.255 -7.989 1.00 95.31 113 PRO A CA 1
ATOM 870 C C . PRO A 1 113 ? 12.693 -3.113 -9.441 1.00 95.31 113 PRO A C 1
ATOM 872 O O . PRO A 1 113 ? 11.491 -3.041 -9.703 1.00 95.31 113 PRO A O 1
ATOM 875 N N . LEU A 1 114 ? 13.621 -3.121 -10.405 1.00 96.19 114 LEU A N 1
ATOM 876 C CA . LEU A 1 114 ? 13.318 -2.989 -11.832 1.00 96.19 114 LEU A CA 1
ATOM 877 C C . LEU A 1 114 ? 12.550 -4.207 -12.363 1.00 96.19 114 LEU A C 1
ATOM 879 O O . LEU A 1 114 ? 11.629 -4.079 -13.177 1.00 96.19 114 LEU A O 1
ATOM 883 N N . ARG A 1 115 ? 12.917 -5.406 -11.903 1.00 96.31 115 ARG A N 1
ATOM 884 C CA . ARG A 1 115 ? 12.259 -6.653 -12.310 1.00 96.31 115 ARG A CA 1
ATOM 885 C C . ARG A 1 115 ? 10.833 -6.729 -11.780 1.00 96.31 115 ARG A C 1
ATOM 887 O O . ARG A 1 115 ? 9.936 -7.060 -12.551 1.00 96.31 115 ARG A O 1
ATOM 894 N N . LEU A 1 116 ? 10.616 -6.362 -10.518 1.00 97.31 116 LEU A N 1
ATOM 895 C CA . LEU A 1 116 ? 9.281 -6.287 -9.923 1.00 97.31 116 LEU A CA 1
ATOM 896 C C . LEU A 1 116 ? 8.407 -5.265 -10.654 1.00 97.31 116 LEU A C 1
ATOM 898 O O . LEU A 1 116 ? 7.274 -5.576 -11.022 1.00 97.31 116 LEU A O 1
ATOM 902 N N . TRP A 1 117 ? 8.959 -4.087 -10.963 1.00 97.75 117 TRP A N 1
ATOM 903 C CA . TRP A 1 117 ? 8.262 -3.067 -11.751 1.00 97.75 117 TRP A CA 1
ATOM 904 C C . TRP A 1 117 ? 7.836 -3.623 -13.114 1.00 97.75 117 TRP A C 1
ATOM 906 O O . TRP A 1 117 ? 6.678 -3.504 -13.518 1.00 97.75 117 TRP A O 1
ATOM 916 N N . THR A 1 118 ? 8.754 -4.319 -13.790 1.00 97.06 118 THR A N 1
ATOM 917 C CA . THR A 1 118 ? 8.506 -4.932 -15.101 1.00 97.06 118 THR A CA 1
ATOM 918 C C . THR A 1 118 ? 7.411 -5.998 -15.038 1.00 97.06 118 THR A C 1
ATOM 920 O O . THR A 1 118 ? 6.589 -6.078 -15.952 1.00 97.06 118 THR A O 1
ATOM 923 N N . LEU A 1 119 ? 7.375 -6.812 -13.976 1.00 97.50 119 LEU A N 1
ATOM 924 C CA . LEU A 1 119 ? 6.327 -7.816 -13.776 1.00 97.50 119 LEU A CA 1
ATOM 925 C C . LEU A 1 119 ? 4.948 -7.161 -13.652 1.00 97.50 119 LEU A C 1
ATOM 927 O O . LEU A 1 119 ? 4.028 -7.568 -14.361 1.00 97.50 119 LEU A O 1
ATOM 931 N N . VAL A 1 120 ? 4.809 -6.112 -12.835 1.00 98.19 120 VAL A N 1
ATOM 932 C CA . VAL A 1 120 ? 3.529 -5.397 -12.681 1.00 98.19 120 VAL A CA 1
ATOM 933 C C . VAL A 1 120 ? 3.080 -4.782 -14.007 1.00 98.19 120 VAL A C 1
ATOM 935 O O . VAL A 1 120 ? 1.947 -5.009 -14.431 1.00 98.19 120 VAL A O 1
ATOM 938 N N . ARG A 1 121 ? 3.973 -4.074 -14.715 1.00 97.50 121 ARG A N 1
ATOM 939 C CA . ARG A 1 121 ? 3.657 -3.449 -16.014 1.00 97.50 121 ARG A CA 1
ATOM 940 C C . ARG A 1 121 ? 3.203 -4.437 -17.078 1.00 97.50 121 ARG A C 1
ATOM 942 O O . ARG A 1 121 ? 2.370 -4.096 -17.909 1.00 97.50 121 ARG A O 1
ATOM 949 N N . ARG A 1 122 ? 3.769 -5.645 -17.088 1.00 96.81 122 ARG A N 1
ATOM 950 C CA . ARG A 1 122 ? 3.378 -6.703 -18.033 1.00 96.81 122 ARG A CA 1
ATOM 951 C C . ARG A 1 122 ? 2.074 -7.388 -17.650 1.00 96.81 122 ARG A C 1
ATOM 953 O O . ARG A 1 122 ? 1.431 -7.958 -18.526 1.00 96.81 122 ARG A O 1
ATOM 960 N N . SER A 1 123 ? 1.722 -7.358 -16.369 1.00 97.31 123 SER A N 1
ATOM 961 C CA . SER A 1 123 ? 0.536 -8.039 -15.853 1.00 97.31 123 SER A CA 1
ATOM 962 C C . SER A 1 123 ? -0.734 -7.230 -16.086 1.00 97.31 123 SER A C 1
ATOM 964 O O . SER A 1 123 ? -1.781 -7.831 -16.288 1.00 97.31 123 SER A O 1
ATOM 966 N N . ALA A 1 124 ? -0.652 -5.893 -16.094 1.00 97.12 124 ALA A N 1
ATOM 967 C CA . ALA A 1 124 ? -1.833 -5.038 -16.093 1.00 97.12 124 ALA A CA 1
ATOM 968 C C . ALA A 1 124 ? -1.754 -3.832 -17.038 1.00 97.12 124 ALA A C 1
ATOM 970 O O . ALA A 1 124 ? -0.767 -3.093 -17.071 1.00 97.12 124 ALA A O 1
ATOM 971 N N . GLU A 1 125 ? -2.859 -3.571 -17.735 1.00 95.69 125 GLU A N 1
ATOM 972 C CA . GLU A 1 125 ? -3.101 -2.299 -18.410 1.00 95.69 125 GLU A CA 1
ATOM 973 C C . GLU A 1 125 ? -3.522 -1.229 -17.391 1.00 95.69 125 GLU A C 1
ATOM 975 O O . GLU A 1 125 ? -4.404 -1.456 -16.558 1.00 95.69 125 GLU A O 1
ATOM 980 N N . TYR A 1 126 ? -2.902 -0.048 -17.465 1.00 95.56 126 TYR A N 1
ATOM 981 C CA . TYR A 1 126 ? -3.322 1.091 -16.653 1.00 95.56 126 TYR A CA 1
ATOM 982 C C . TYR A 1 126 ? -4.619 1.679 -17.205 1.00 95.56 126 TYR A C 1
ATOM 984 O O . TYR A 1 126 ? -4.687 2.055 -18.377 1.00 95.56 126 TYR A O 1
ATOM 992 N N . GLN A 1 127 ? -5.619 1.819 -16.342 1.00 92.44 127 GLN A N 1
ATOM 993 C CA . GLN A 1 127 ? -6.858 2.521 -16.645 1.00 92.44 127 GLN A CA 1
ATOM 994 C C . GLN A 1 127 ? -7.067 3.614 -15.592 1.00 92.44 127 GLN A C 1
ATOM 996 O O . GLN A 1 127 ? -7.183 3.295 -14.408 1.00 92.44 127 GLN A O 1
ATOM 1001 N N . PRO A 1 128 ? -7.083 4.903 -15.982 1.00 84.81 128 PRO A N 1
ATOM 1002 C CA . PRO A 1 128 ? -7.283 5.983 -15.029 1.00 84.81 128 PRO A CA 1
ATOM 1003 C C . PRO A 1 128 ? -8.627 5.828 -14.321 1.00 84.81 128 PRO A C 1
ATOM 1005 O O . PRO A 1 128 ? -9.593 5.310 -14.887 1.00 84.81 128 PRO A O 1
ATOM 1008 N N . ASN A 1 129 ? -8.650 6.277 -13.068 1.00 69.12 129 ASN A N 1
ATOM 1009 C CA . ASN A 1 129 ? -9.738 6.028 -12.136 1.00 69.12 129 ASN A CA 1
ATOM 1010 C C . ASN A 1 129 ? -11.110 6.403 -12.740 1.00 69.12 129 ASN A C 1
ATOM 1012 O O . ASN A 1 129 ? -11.293 7.495 -13.282 1.00 69.12 129 ASN A O 1
ATOM 1016 N N . GLY A 1 130 ? -12.063 5.472 -12.662 1.00 63.84 130 GLY A N 1
ATOM 1017 C CA . GLY A 1 130 ? -13.400 5.557 -13.253 1.00 63.84 130 GLY A CA 1
ATOM 1018 C C . GLY A 1 130 ? -14.438 4.874 -12.359 1.00 63.84 130 GLY A C 1
ATOM 1019 O O . GLY A 1 130 ? -14.185 4.615 -11.193 1.00 63.84 130 GLY A O 1
ATOM 1020 N N . ALA A 1 131 ? -15.623 4.543 -12.877 1.00 57.06 131 ALA A N 1
ATOM 1021 C CA . ALA A 1 131 ? -16.693 3.930 -12.068 1.00 57.06 131 ALA A CA 1
ATOM 1022 C C . ALA A 1 131 ? -16.460 2.445 -11.683 1.00 57.06 131 ALA A C 1
ATOM 1024 O O . ALA A 1 131 ? -17.365 1.818 -11.140 1.00 57.06 131 ALA A O 1
ATOM 1025 N N . GLN A 1 132 ? -15.304 1.860 -12.015 1.00 62.59 132 GLN A N 1
ATOM 1026 C CA . GLN A 1 132 ? -14.990 0.446 -11.775 1.00 62.59 132 GLN A CA 1
ATOM 1027 C C . GLN A 1 132 ? -14.021 0.288 -10.597 1.00 62.59 132 GLN A C 1
ATOM 1029 O O . GLN A 1 132 ? -13.126 1.107 -10.414 1.00 62.59 132 GLN A O 1
ATOM 1034 N N . GLU A 1 133 ? -14.167 -0.799 -9.838 1.00 79.19 133 GLU A N 1
ATOM 1035 C CA . GLU A 1 133 ? -13.285 -1.154 -8.718 1.00 79.19 133 GLU A CA 1
ATOM 1036 C C . GLU A 1 133 ? -11.936 -1.701 -9.223 1.00 79.19 133 GLU A C 1
ATOM 1038 O O . GLU A 1 133 ? -11.719 -2.908 -9.289 1.00 79.19 133 GLU A O 1
ATOM 1043 N N . LEU A 1 134 ? -11.028 -0.802 -9.615 1.00 92.38 134 LEU A N 1
ATOM 1044 C CA . LEU A 1 134 ? -9.711 -1.144 -10.179 1.00 92.38 134 LEU A CA 1
ATOM 1045 C C . LEU A 1 134 ? -8.538 -0.946 -9.199 1.00 92.38 134 LEU A C 1
ATOM 1047 O O . LEU A 1 134 ? -7.391 -1.242 -9.539 1.00 92.38 134 LEU A O 1
ATOM 1051 N N . GLY A 1 135 ? -8.828 -0.497 -7.976 1.00 95.06 135 GLY A N 1
ATOM 1052 C CA . GLY A 1 135 ? -7.860 -0.153 -6.931 1.00 95.06 135 GLY A CA 1
ATOM 1053 C C . GLY A 1 135 ? -7.372 -1.326 -6.081 1.00 95.06 135 GLY A C 1
ATOM 1054 O O . GLY A 1 135 ? -7.283 -1.193 -4.866 1.00 95.06 135 GLY A O 1
ATOM 1055 N N . SER A 1 136 ? -7.097 -2.492 -6.676 1.00 97.44 136 SER A N 1
ATOM 1056 C CA . SER A 1 136 ? -6.564 -3.648 -5.935 1.00 97.44 136 SER A CA 1
ATOM 1057 C C . SER A 1 136 ? -5.446 -4.374 -6.679 1.00 97.44 136 SER A C 1
ATOM 1059 O O . SER A 1 136 ? -5.410 -4.407 -7.911 1.00 97.44 136 SER A O 1
ATOM 1061 N N . ALA A 1 137 ? -4.564 -5.040 -5.928 1.00 98.44 137 ALA A N 1
ATOM 1062 C CA . ALA A 1 137 ? -3.548 -5.918 -6.509 1.00 98.44 137 ALA A CA 1
ATOM 1063 C C . ALA A 1 137 ? -4.169 -7.074 -7.318 1.00 98.44 137 ALA A C 1
ATOM 1065 O O . ALA A 1 137 ? -3.565 -7.558 -8.270 1.00 98.44 137 ALA A O 1
ATOM 1066 N N . TYR A 1 138 ? -5.392 -7.496 -6.977 1.00 98.44 138 TYR A N 1
ATOM 1067 C CA . TYR A 1 138 ? -6.139 -8.505 -7.732 1.00 98.44 138 TYR A CA 1
ATOM 1068 C C . TYR A 1 138 ? -6.598 -7.992 -9.093 1.00 98.44 138 TYR A C 1
ATOM 1070 O O . TYR A 1 138 ? -6.431 -8.702 -10.082 1.00 98.44 138 TYR A O 1
ATOM 1078 N N . ALA A 1 139 ? -7.099 -6.757 -9.170 1.00 97.38 139 ALA A N 1
ATOM 1079 C CA . ALA A 1 139 ? -7.435 -6.137 -10.450 1.00 97.38 139 ALA A CA 1
ATOM 1080 C C . ALA A 1 139 ? -6.206 -6.121 -11.383 1.00 97.38 139 ALA A C 1
ATOM 1082 O O . ALA A 1 139 ? -6.277 -6.550 -12.535 1.00 97.38 139 ALA A O 1
ATOM 1083 N N . ALA A 1 140 ? -5.038 -5.756 -10.844 1.00 98.00 140 ALA A N 1
ATOM 1084 C CA . ALA A 1 140 ? -3.789 -5.746 -11.597 1.00 98.00 140 ALA A CA 1
ATOM 1085 C C . ALA A 1 140 ? -3.311 -7.155 -11.996 1.00 98.00 140 ALA A C 1
ATOM 1087 O O . ALA A 1 140 ? -3.204 -7.458 -13.180 1.00 98.00 140 ALA A O 1
ATOM 1088 N N . LEU A 1 141 ? -3.008 -8.021 -11.025 1.00 98.56 141 LEU A N 1
ATOM 1089 C CA . LEU A 1 141 ? -2.299 -9.278 -11.289 1.00 98.56 141 LEU A CA 1
ATOM 1090 C C . LEU A 1 141 ? -3.212 -10.391 -11.815 1.00 98.56 141 LEU A C 1
ATOM 1092 O O . LEU A 1 141 ? -2.744 -11.255 -12.544 1.00 98.56 141 LEU A O 1
ATOM 1096 N N . VAL A 1 142 ? -4.503 -10.377 -11.468 1.00 98.31 142 VAL A N 1
ATOM 1097 C CA . VAL A 1 142 ? -5.446 -11.448 -11.835 1.00 98.31 142 VAL A CA 1
ATOM 1098 C C . VAL A 1 142 ? -6.387 -11.026 -12.963 1.00 98.31 142 VAL A C 1
ATOM 1100 O O . VAL A 1 142 ? -6.712 -11.845 -13.824 1.00 98.31 142 VAL A O 1
ATOM 1103 N N . GLU A 1 143 ? -6.861 -9.777 -12.968 1.00 97.12 143 GLU A N 1
ATOM 1104 C CA . GLU A 1 143 ? -7.816 -9.295 -13.982 1.00 97.12 143 GLU A CA 1
ATOM 1105 C C . GLU A 1 143 ? -7.163 -8.536 -15.143 1.00 97.12 143 GLU A C 1
ATOM 1107 O O . GLU A 1 143 ? -7.825 -8.283 -16.156 1.00 97.12 143 GLU A O 1
ATOM 1112 N N . GLY A 1 144 ? -5.876 -8.206 -15.014 1.00 97.31 144 GLY A N 1
ATOM 1113 C CA . GLY A 1 144 ? -5.053 -7.602 -16.056 1.00 97.31 144 GLY A CA 1
ATOM 1114 C C . GLY A 1 144 ? -5.335 -6.127 -16.335 1.00 97.31 144 GLY A C 1
ATOM 1115 O O . GLY A 1 144 ? -4.922 -5.612 -17.374 1.00 97.31 144 GLY A O 1
ATOM 1116 N N . ARG A 1 145 ? -6.047 -5.434 -15.442 1.00 95.75 145 ARG A N 1
ATOM 1117 C CA . ARG A 1 145 ? -6.343 -4.000 -15.562 1.00 95.75 145 ARG A CA 1
ATOM 1118 C C . ARG A 1 145 ? -6.464 -3.364 -14.186 1.00 95.75 145 ARG A C 1
ATOM 1120 O O . ARG A 1 145 ? -7.140 -3.903 -13.319 1.00 95.75 145 ARG A O 1
ATOM 1127 N N . ALA A 1 146 ? -5.826 -2.221 -13.987 1.00 96.69 146 ALA A N 1
ATOM 1128 C CA . ALA A 1 146 ? -5.837 -1.538 -12.700 1.00 96.69 146 ALA A CA 1
ATOM 1129 C C . ALA A 1 146 ? -5.672 -0.028 -12.856 1.00 96.69 146 ALA A C 1
ATOM 1131 O O . ALA A 1 146 ? -5.111 0.454 -13.842 1.00 96.69 146 ALA A O 1
ATOM 1132 N N . ASP A 1 147 ? -6.133 0.710 -11.852 1.00 97.00 147 ASP A N 1
ATOM 1133 C CA . ASP A 1 147 ? -5.804 2.123 -11.702 1.00 97.00 147 ASP A CA 1
ATOM 1134 C C . ASP A 1 147 ? -4.454 2.297 -10.979 1.00 97.00 147 ASP A C 1
ATOM 1136 O O . ASP A 1 147 ? -3.702 1.340 -10.766 1.00 97.00 147 ASP A O 1
ATOM 1140 N N . SER A 1 148 ? -4.119 3.533 -10.599 1.00 97.44 148 SER A N 1
ATOM 1141 C CA . SER A 1 148 ? -2.850 3.826 -9.927 1.00 97.44 148 SER A CA 1
ATOM 1142 C C . SER A 1 148 ? -2.726 3.105 -8.579 1.00 97.44 148 SER A C 1
ATOM 1144 O O . SER A 1 148 ? -1.640 2.667 -8.211 1.00 97.44 148 SER A O 1
ATOM 1146 N N . GLU A 1 149 ? -3.836 2.943 -7.853 1.00 97.62 149 GLU A N 1
ATOM 1147 C CA . GLU A 1 149 ? -3.862 2.254 -6.561 1.00 97.62 149 GLU A CA 1
ATOM 1148 C C . GLU A 1 149 ? -3.684 0.747 -6.732 1.00 97.62 149 GLU A C 1
ATOM 1150 O O . GLU A 1 149 ? -2.857 0.148 -6.043 1.00 97.62 149 GLU A O 1
ATOM 1155 N N . GLY A 1 150 ? -4.382 0.137 -7.694 1.00 98.06 150 GLY A N 1
ATOM 1156 C CA . GLY A 1 150 ? -4.244 -1.292 -7.962 1.00 98.06 150 GLY A CA 1
ATOM 1157 C C . GLY A 1 150 ? -2.838 -1.673 -8.425 1.00 98.06 150 GLY A C 1
ATOM 1158 O O . GLY A 1 150 ? -2.279 -2.664 -7.948 1.00 98.06 150 GLY A O 1
ATOM 1159 N N . LEU A 1 151 ? -2.222 -0.850 -9.281 1.00 98.56 151 LEU A N 1
ATOM 1160 C CA . LEU A 1 151 ? -0.831 -1.042 -9.700 1.00 98.56 151 LEU A CA 1
ATOM 1161 C C . LEU A 1 151 ? 0.155 -0.859 -8.537 1.00 98.56 151 LEU A C 1
ATOM 1163 O O . LEU A 1 151 ? 1.095 -1.647 -8.412 1.00 98.56 151 LEU A O 1
ATOM 1167 N N . ALA A 1 152 ? -0.066 0.128 -7.664 1.00 98.62 152 ALA A N 1
ATOM 1168 C CA . ALA A 1 152 ? 0.801 0.361 -6.511 1.00 98.62 152 ALA A CA 1
ATOM 1169 C C . ALA A 1 152 ? 0.712 -0.759 -5.460 1.00 98.62 152 ALA A C 1
ATOM 1171 O O . ALA A 1 152 ? 1.732 -1.174 -4.903 1.00 98.62 152 ALA A O 1
ATOM 1172 N N . LEU A 1 153 ? -0.494 -1.283 -5.215 1.00 98.81 153 LEU A N 1
ATOM 1173 C CA . LEU A 1 153 ? -0.721 -2.434 -4.338 1.00 98.81 153 LEU A CA 1
ATOM 1174 C C . LEU A 1 153 ? -0.117 -3.715 -4.923 1.00 98.81 153 LEU A C 1
ATOM 1176 O O . LEU A 1 153 ? 0.475 -4.498 -4.185 1.00 98.81 153 LEU A O 1
ATOM 1180 N N . ALA A 1 154 ? -0.220 -3.925 -6.239 1.00 98.81 154 ALA A N 1
ATOM 1181 C CA . ALA A 1 154 ? 0.422 -5.058 -6.905 1.00 98.81 154 ALA A CA 1
ATOM 1182 C C . ALA A 1 154 ? 1.945 -5.008 -6.766 1.00 98.81 154 ALA A C 1
ATOM 1184 O O . ALA A 1 154 ? 2.559 -6.007 -6.400 1.00 98.81 154 ALA A O 1
ATOM 1185 N N . PHE A 1 155 ? 2.547 -3.838 -6.993 1.00 98.81 155 PHE A N 1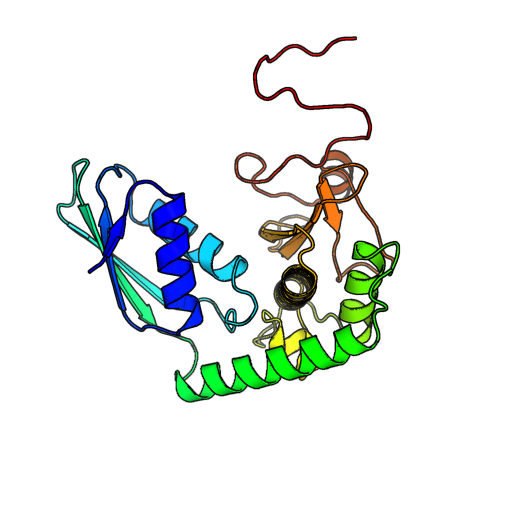
ATOM 1186 C CA . PHE A 1 155 ? 3.981 -3.645 -6.798 1.00 98.81 155 PHE A CA 1
ATOM 1187 C C . PHE A 1 155 ? 4.393 -3.918 -5.349 1.00 98.81 155 PHE A C 1
ATOM 1189 O O . PHE A 1 155 ? 5.301 -4.713 -5.116 1.00 98.81 155 PHE A O 1
ATOM 1196 N N . LYS A 1 156 ? 3.669 -3.348 -4.376 1.00 98.81 156 LYS A N 1
ATOM 1197 C CA . LYS A 1 156 ? 3.896 -3.596 -2.946 1.00 98.81 156 LYS A CA 1
ATOM 1198 C C . LYS A 1 156 ? 3.800 -5.082 -2.588 1.00 98.81 156 LYS A C 1
ATOM 1200 O O . LYS A 1 156 ? 4.643 -5.568 -1.844 1.00 98.81 156 LYS A O 1
ATOM 1205 N N . LEU A 1 157 ? 2.820 -5.808 -3.136 1.00 98.88 157 LEU A N 1
ATOM 1206 C CA . LEU A 1 157 ? 2.671 -7.246 -2.896 1.00 98.88 157 LEU A CA 1
ATOM 1207 C C . LEU A 1 157 ? 3.884 -8.031 -3.393 1.00 98.88 157 LEU A C 1
ATOM 1209 O O . LEU A 1 157 ? 4.392 -8.886 -2.673 1.00 98.88 157 LEU A O 1
ATOM 1213 N N . LEU A 1 158 ? 4.344 -7.756 -4.617 1.00 98.62 158 LEU A N 1
ATOM 1214 C CA . LEU A 1 158 ? 5.509 -8.454 -5.153 1.00 98.62 158 LEU A CA 1
ATOM 1215 C C . LEU A 1 158 ? 6.769 -8.133 -4.342 1.00 98.62 158 LEU A C 1
ATOM 1217 O O . LEU A 1 158 ? 7.533 -9.047 -4.051 1.00 98.62 158 LEU A O 1
ATOM 1221 N N . CYS A 1 159 ? 6.940 -6.876 -3.923 1.00 98.25 159 CYS A N 1
ATOM 1222 C CA . CYS A 1 159 ? 8.022 -6.471 -3.030 1.00 98.25 159 CYS A CA 1
ATOM 1223 C C . CYS A 1 159 ? 7.977 -7.206 -1.684 1.00 98.25 159 CYS A C 1
ATOM 1225 O O . CYS A 1 159 ? 9.011 -7.680 -1.226 1.00 98.25 159 CYS A O 1
ATOM 1227 N N . ASP A 1 160 ? 6.798 -7.354 -1.072 1.00 98.12 160 ASP A N 1
ATOM 1228 C CA . ASP A 1 160 ? 6.646 -8.078 0.198 1.00 98.12 160 ASP A CA 1
ATOM 1229 C C . ASP A 1 160 ? 7.049 -9.547 0.076 1.00 98.12 160 ASP A C 1
ATOM 1231 O O . ASP A 1 160 ? 7.732 -10.081 0.948 1.00 98.12 160 ASP A O 1
ATOM 1235 N N . LEU A 1 161 ? 6.663 -10.195 -1.025 1.00 97.31 161 LEU A N 1
ATOM 1236 C CA . LEU A 1 161 ? 6.991 -11.596 -1.292 1.00 97.31 161 LEU A CA 1
ATOM 1237 C C . LEU A 1 161 ? 8.479 -11.820 -1.601 1.00 97.31 161 LEU A C 1
ATOM 1239 O O . LEU A 1 161 ? 8.960 -12.943 -1.460 1.00 97.31 161 LEU A O 1
ATOM 1243 N N . THR A 1 162 ? 9.205 -10.776 -2.007 1.00 95.75 162 THR A N 1
ATOM 1244 C CA . THR A 1 162 ? 10.660 -10.809 -2.227 1.00 95.75 162 THR A CA 1
ATOM 1245 C C . THR A 1 162 ? 11.446 -10.077 -1.144 1.00 95.75 162 THR A C 1
ATOM 1247 O O . THR A 1 162 ? 12.613 -9.752 -1.363 1.00 95.75 162 THR A O 1
ATOM 1250 N N . GLU A 1 163 ? 10.813 -9.774 -0.006 1.00 95.44 163 GLU A N 1
ATOM 1251 C CA . GLU A 1 163 ? 11.429 -9.084 1.137 1.00 95.44 163 GLU A CA 1
ATOM 1252 C C . GLU A 1 163 ? 12.125 -7.762 0.747 1.00 95.44 163 GLU A C 1
ATOM 1254 O O . GLU A 1 163 ? 13.123 -7.347 1.334 1.00 95.44 163 GLU A O 1
ATOM 1259 N N . THR A 1 164 ? 11.601 -7.088 -0.279 1.00 95.31 164 THR A N 1
ATOM 1260 C CA . THR A 1 164 ? 12.108 -5.810 -0.778 1.00 95.31 164 THR A CA 1
ATOM 1261 C C . THR A 1 164 ? 11.357 -4.672 -0.101 1.00 95.31 164 THR A C 1
ATOM 1263 O O . THR A 1 164 ? 10.148 -4.509 -0.274 1.00 95.31 164 THR A O 1
ATOM 1266 N N . GLU A 1 165 ? 12.070 -3.873 0.688 1.00 97.31 165 GLU A N 1
ATOM 1267 C CA . GLU A 1 165 ? 11.449 -2.810 1.472 1.00 97.31 165 GLU A CA 1
ATOM 1268 C C . GLU A 1 165 ? 10.805 -1.757 0.558 1.00 97.31 165 GLU A C 1
ATOM 1270 O O . GLU A 1 165 ? 11.438 -1.174 -0.325 1.00 97.31 165 GLU A O 1
ATOM 1275 N N . SER A 1 166 ? 9.503 -1.543 0.737 1.00 98.19 166 SER A N 1
ATOM 1276 C CA . SER A 1 166 ? 8.711 -0.633 -0.084 1.00 98.19 166 SER A CA 1
ATOM 1277 C C . SER A 1 166 ? 7.485 -0.130 0.669 1.00 98.19 166 SER A C 1
ATOM 1279 O O . SER A 1 166 ? 7.038 -0.733 1.646 1.00 98.19 166 SER A O 1
ATOM 1281 N N . LEU A 1 167 ? 6.923 0.979 0.194 1.00 97.94 167 LEU A N 1
ATOM 1282 C CA . LEU A 1 167 ? 5.710 1.596 0.719 1.00 97.94 167 LEU A CA 1
ATOM 1283 C C . LEU A 1 167 ? 4.771 1.951 -0.431 1.00 97.94 167 LEU A C 1
ATOM 1285 O O . LEU A 1 167 ? 5.206 2.225 -1.552 1.00 97.94 167 LEU A O 1
ATOM 1289 N N . VAL A 1 168 ? 3.476 1.9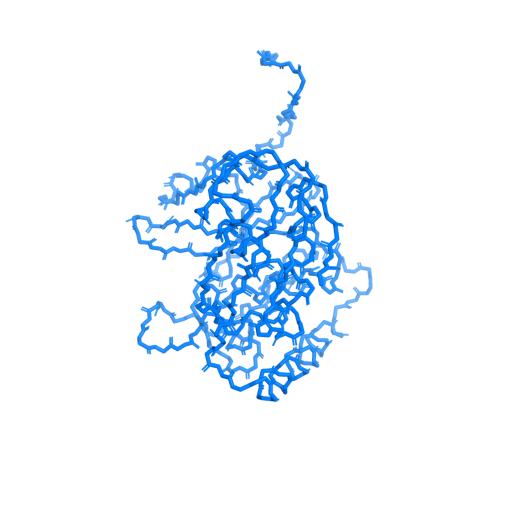71 -0.141 1.00 98.44 168 VAL A N 1
ATOM 1290 C CA . VAL A 1 168 ? 2.483 2.626 -0.994 1.00 98.44 168 VAL A CA 1
ATOM 1291 C C . VAL A 1 168 ? 2.354 4.065 -0.511 1.00 98.44 168 VAL A C 1
ATOM 1293 O O . VAL A 1 168 ? 2.182 4.304 0.681 1.00 98.44 168 VAL A O 1
ATOM 1296 N N . VAL A 1 169 ? 2.444 5.015 -1.435 1.00 98.19 169 VAL A N 1
ATOM 1297 C CA . VAL A 1 169 ? 2.298 6.445 -1.171 1.00 98.19 169 VAL A CA 1
ATOM 1298 C C . VAL A 1 169 ? 0.962 6.898 -1.734 1.00 98.19 169 VAL A C 1
ATOM 1300 O O . VAL A 1 169 ? 0.706 6.758 -2.931 1.00 98.19 169 VAL A O 1
ATOM 1303 N N . VAL A 1 170 ? 0.116 7.447 -0.866 1.00 96.56 170 VAL A N 1
ATOM 1304 C CA . VAL A 1 170 ? -1.152 8.072 -1.248 1.00 96.56 170 VAL A CA 1
ATOM 1305 C C . VAL A 1 170 ? -0.947 9.578 -1.284 1.00 96.56 170 VAL A C 1
ATOM 1307 O O . VAL A 1 170 ? -0.522 10.182 -0.302 1.00 96.56 170 VAL A O 1
ATOM 1310 N N . GLY A 1 171 ? -1.267 10.195 -2.414 1.00 96.94 171 GLY A N 1
ATOM 1311 C CA . GLY A 1 171 ? -1.112 11.630 -2.581 1.00 96.94 171 GLY A CA 1
ATOM 1312 C C . GLY A 1 171 ? -1.899 12.144 -3.773 1.00 96.94 171 GLY A C 1
ATOM 1313 O O . GLY A 1 171 ? -3.012 11.692 -4.058 1.00 96.94 171 GLY A O 1
ATOM 1314 N N . THR A 1 172 ? -1.315 13.106 -4.476 1.00 97.69 172 THR A N 1
ATOM 1315 C CA . THR A 1 172 ? -1.904 13.701 -5.672 1.00 97.69 172 THR A CA 1
ATOM 1316 C C . THR A 1 172 ? -0.886 13.851 -6.791 1.00 97.69 172 THR A C 1
ATOM 1318 O O . THR A 1 172 ? 0.308 13.983 -6.532 1.00 97.69 172 THR A O 1
ATOM 1321 N N . LEU A 1 173 ? -1.377 13.859 -8.028 1.00 97.12 173 LEU A N 1
ATOM 1322 C CA . LEU A 1 173 ? -0.663 14.284 -9.226 1.00 97.12 173 LEU A CA 1
ATOM 1323 C C . LEU A 1 173 ? -1.464 15.426 -9.852 1.00 97.12 173 LEU A C 1
ATOM 1325 O O . LEU A 1 173 ? -2.614 15.237 -10.240 1.00 97.12 173 LEU A O 1
ATOM 1329 N N . ASN A 1 174 ? -0.877 16.621 -9.918 1.00 96.56 174 ASN A N 1
ATOM 1330 C CA . ASN A 1 174 ? -1.548 17.836 -10.398 1.00 96.56 174 ASN A CA 1
ATOM 1331 C C . ASN A 1 174 ? -2.884 18.127 -9.677 1.00 96.56 174 ASN A C 1
ATOM 1333 O O . ASN A 1 174 ? -3.822 18.653 -10.272 1.00 96.56 174 ASN A O 1
ATOM 1337 N N . GLY A 1 175 ? -2.968 17.787 -8.386 1.00 96.06 175 GLY A N 1
ATOM 1338 C CA . GLY A 1 175 ? -4.150 17.997 -7.542 1.00 96.06 175 GLY A CA 1
ATOM 1339 C C . GLY A 1 175 ? -5.204 16.885 -7.597 1.00 96.06 175 GLY A C 1
ATOM 1340 O O . GLY A 1 175 ? -6.114 16.887 -6.770 1.00 96.06 175 GLY A O 1
ATOM 1341 N N . GLU A 1 176 ? -5.080 15.912 -8.502 1.00 95.19 176 GLU A N 1
ATOM 1342 C CA . GLU A 1 176 ? -5.955 14.736 -8.541 1.00 95.19 176 GLU A CA 1
ATOM 1343 C C . GLU A 1 176 ? -5.368 13.596 -7.712 1.00 95.19 176 GLU A C 1
ATOM 1345 O O . GLU A 1 176 ? -4.154 13.394 -7.716 1.00 95.19 176 GLU A O 1
ATOM 1350 N N . ARG A 1 177 ? -6.215 12.834 -7.005 1.00 94.62 177 ARG A N 1
ATOM 1351 C CA . ARG A 1 177 ? -5.760 11.697 -6.189 1.00 94.62 177 ARG A CA 1
ATOM 1352 C C . ARG A 1 177 ? -4.954 10.723 -7.047 1.00 94.62 177 ARG A C 1
ATOM 1354 O O . ARG A 1 177 ? -5.433 10.256 -8.078 1.00 94.62 177 ARG A O 1
ATOM 1361 N N . HIS A 1 178 ? -3.769 10.369 -6.569 1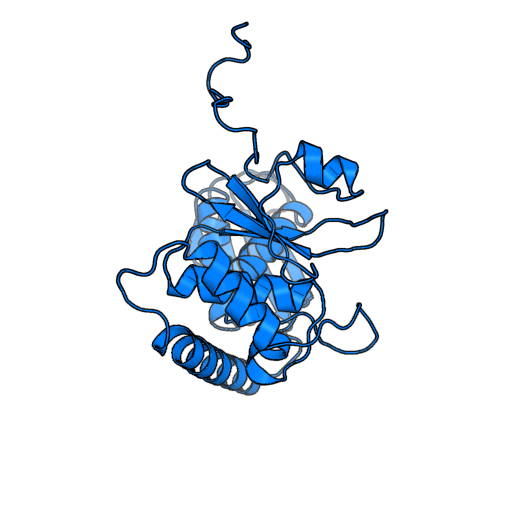.00 96.44 178 HIS A N 1
ATOM 1362 C CA . HIS A 1 178 ? -2.891 9.407 -7.220 1.00 96.44 178 HIS A CA 1
ATOM 1363 C C . HIS A 1 178 ? -2.176 8.562 -6.168 1.00 96.44 178 HIS A C 1
ATOM 1365 O O . HIS A 1 178 ? -1.893 9.036 -5.066 1.00 96.44 178 HIS A O 1
ATOM 1371 N N . VAL A 1 179 ? -1.891 7.310 -6.509 1.00 97.62 179 VAL A N 1
ATOM 1372 C CA . VAL A 1 179 ? -1.226 6.357 -5.614 1.00 97.62 179 VAL A CA 1
ATOM 1373 C C . VAL A 1 179 ? -0.040 5.743 -6.352 1.00 97.62 179 VAL A C 1
ATOM 1375 O O . VAL A 1 179 ? -0.158 5.383 -7.519 1.00 97.62 179 VAL A O 1
ATOM 1378 N N . TRP A 1 180 ? 1.119 5.682 -5.705 1.00 98.50 180 TRP A N 1
ATOM 1379 C CA . TRP A 1 180 ? 2.357 5.143 -6.280 1.00 98.50 180 TRP A CA 1
ATOM 1380 C C . TRP A 1 180 ? 3.199 4.484 -5.186 1.00 98.50 180 TRP A C 1
ATOM 1382 O O . TRP A 1 180 ? 2.691 4.221 -4.096 1.00 98.50 180 TRP A O 1
ATOM 1392 N N . ASN A 1 181 ? 4.475 4.192 -5.450 1.00 98.62 181 ASN A N 1
ATOM 1393 C CA . ASN A 1 181 ? 5.338 3.517 -4.492 1.00 98.62 181 ASN A CA 1
ATOM 1394 C C . ASN A 1 181 ? 6.604 4.301 -4.148 1.00 98.62 181 ASN A C 1
ATOM 1396 O O . ASN A 1 181 ? 7.157 5.061 -4.946 1.00 98.62 181 ASN A O 1
ATOM 1400 N N . LEU A 1 182 ? 7.092 4.033 -2.943 1.00 98.25 182 LEU A N 1
ATOM 1401 C CA . LEU A 1 182 ? 8.489 4.190 -2.568 1.00 98.25 182 LEU A CA 1
ATOM 1402 C C . LEU A 1 182 ? 9.118 2.807 -2.457 1.00 98.25 182 LEU A C 1
ATOM 1404 O O . LEU A 1 182 ? 8.468 1.860 -2.017 1.00 98.25 182 LEU A O 1
ATOM 1408 N N . ILE A 1 183 ? 10.384 2.698 -2.826 1.00 97.81 183 ILE A N 1
ATOM 1409 C CA . ILE A 1 183 ? 11.165 1.472 -2.709 1.00 97.81 183 ILE A CA 1
ATOM 1410 C C . ILE A 1 183 ? 12.561 1.799 -2.199 1.00 97.81 183 ILE A C 1
ATOM 1412 O O . ILE A 1 183 ? 13.146 2.814 -2.586 1.00 97.81 183 ILE A O 1
ATOM 1416 N N . TYR A 1 184 ? 13.080 0.955 -1.315 1.00 95.12 184 TYR A N 1
ATOM 1417 C CA . TYR A 1 184 ? 14.453 1.053 -0.857 1.00 95.12 184 TYR A CA 1
ATOM 1418 C C . TYR A 1 184 ? 15.386 0.409 -1.886 1.00 95.12 184 TYR A C 1
ATOM 1420 O O . TYR A 1 184 ? 15.154 -0.703 -2.362 1.00 95.12 184 TYR A O 1
ATOM 1428 N N . THR A 1 185 ? 16.431 1.137 -2.258 1.00 92.25 185 THR A N 1
ATOM 1429 C CA . THR A 1 185 ? 17.458 0.715 -3.217 1.00 92.25 185 THR A CA 1
ATOM 1430 C C . THR A 1 185 ? 18.837 0.854 -2.579 1.00 92.25 185 THR A C 1
ATOM 1432 O O . THR A 1 185 ? 18.963 1.437 -1.502 1.00 92.25 185 THR A O 1
ATOM 1435 N N . ASP A 1 186 ? 19.888 0.407 -3.267 1.00 89.19 186 ASP A N 1
ATOM 1436 C CA . ASP A 1 186 ? 21.274 0.602 -2.811 1.00 89.19 186 ASP A CA 1
ATOM 1437 C C . ASP A 1 186 ? 21.647 2.089 -2.641 1.00 89.19 186 ASP A C 1
ATOM 1439 O O . ASP A 1 186 ? 22.577 2.425 -1.912 1.00 89.19 186 ASP A O 1
ATOM 1443 N N . GLU A 1 187 ? 20.905 2.998 -3.281 1.00 89.56 187 GLU A N 1
ATOM 1444 C CA . GLU A 1 187 ? 21.082 4.445 -3.149 1.00 89.56 187 GLU A CA 1
ATOM 1445 C C . GLU A 1 187 ? 20.079 5.108 -2.181 1.00 89.56 187 GLU A C 1
ATOM 1447 O O . GLU A 1 187 ? 19.926 6.337 -2.185 1.00 89.56 187 GLU A O 1
ATOM 1452 N N . GLY A 1 188 ? 19.371 4.304 -1.381 1.00 94.38 188 GLY A N 1
ATOM 1453 C CA . GLY A 1 188 ? 18.327 4.729 -0.452 1.00 94.38 188 GLY A CA 1
ATOM 1454 C C . GLY A 1 188 ? 16.918 4.695 -1.049 1.00 94.38 188 GLY A C 1
ATOM 1455 O O . GLY A 1 188 ? 16.660 4.057 -2.074 1.00 94.38 188 GLY A O 1
ATOM 1456 N N . TRP A 1 189 ? 15.986 5.382 -0.386 1.00 97.25 189 TRP A N 1
ATOM 1457 C CA . TRP A 1 189 ? 14.591 5.473 -0.816 1.00 97.25 189 TRP A CA 1
ATOM 1458 C C . TRP A 1 189 ? 14.460 6.164 -2.176 1.00 97.25 189 TRP A C 1
ATOM 1460 O O . TRP A 1 189 ? 15.108 7.181 -2.442 1.00 97.25 189 TRP A O 1
ATOM 1470 N N . ARG A 1 190 ? 13.616 5.606 -3.046 1.00 97.88 190 ARG A N 1
ATOM 1471 C CA . ARG A 1 190 ? 13.299 6.142 -4.373 1.00 97.88 190 ARG A CA 1
ATOM 1472 C C . ARG A 1 190 ? 11.824 5.982 -4.687 1.00 97.88 190 ARG A C 1
ATOM 1474 O O . ARG A 1 190 ? 11.231 4.942 -4.409 1.00 97.88 190 ARG A O 1
ATOM 1481 N N . HIS A 1 191 ? 11.246 6.995 -5.317 1.00 98.44 191 HIS A N 1
ATOM 1482 C CA . HIS A 1 191 ? 9.895 6.921 -5.850 1.00 98.44 191 HIS A CA 1
ATOM 1483 C C . HIS A 1 191 ? 9.876 6.142 -7.153 1.00 98.44 191 HIS A C 1
ATOM 1485 O O . HIS A 1 191 ? 10.713 6.357 -8.030 1.00 98.44 191 HIS A O 1
ATOM 1491 N N . THR A 1 192 ? 8.881 5.276 -7.294 1.00 98.38 192 THR A N 1
ATOM 1492 C CA . THR A 1 192 ? 8.614 4.553 -8.530 1.00 98.38 192 THR A CA 1
ATOM 1493 C C . THR A 1 192 ? 7.111 4.397 -8.739 1.00 98.38 192 THR A C 1
ATOM 1495 O O . THR A 1 192 ? 6.333 4.386 -7.781 1.00 98.38 192 THR A O 1
ATOM 1498 N N . SER A 1 193 ? 6.679 4.301 -9.993 1.00 97.94 193 SER A N 1
ATOM 1499 C CA . SER A 1 193 ? 5.278 4.059 -10.328 1.00 97.94 193 SER A CA 1
ATOM 1500 C C . SER A 1 193 ? 5.157 3.126 -11.518 1.00 97.94 193 SER A C 1
ATOM 1502 O O . SER A 1 193 ? 5.737 3.367 -12.576 1.00 97.94 193 SER A O 1
ATOM 1504 N N . ALA A 1 194 ? 4.336 2.088 -11.369 1.00 96.69 194 ALA A N 1
ATOM 1505 C CA . ALA A 1 194 ? 3.933 1.205 -12.462 1.00 96.69 194 ALA A CA 1
ATOM 1506 C C . ALA A 1 194 ? 2.910 1.857 -13.424 1.00 96.69 194 ALA A C 1
ATOM 1508 O O . ALA A 1 194 ? 2.422 1.204 -14.344 1.00 96.69 194 ALA A O 1
ATOM 1509 N N . VAL A 1 195 ? 2.580 3.139 -13.247 1.00 96.31 195 VAL A N 1
ATOM 1510 C CA . VAL A 1 195 ? 1.830 3.920 -14.246 1.00 96.31 195 VAL A CA 1
ATOM 1511 C C . VAL A 1 195 ? 2.758 4.471 -15.336 1.00 96.31 195 VAL A C 1
ATOM 1513 O O . VAL A 1 195 ? 2.310 4.708 -16.455 1.00 96.31 195 VAL A O 1
ATOM 1516 N N . TRP A 1 196 ? 4.044 4.679 -15.033 1.00 96.31 196 TRP A N 1
ATOM 1517 C CA . TRP A 1 196 ? 4.994 5.282 -15.970 1.00 96.31 196 TRP A CA 1
ATOM 1518 C C . TRP A 1 196 ? 5.272 4.378 -17.182 1.00 96.31 196 TRP A C 1
ATOM 1520 O O . TRP A 1 196 ? 5.176 3.150 -17.106 1.00 96.31 196 TRP A O 1
ATOM 1530 N N . GLU A 1 197 ? 5.603 5.000 -18.318 1.00 92.38 197 GLU A N 1
ATOM 1531 C CA . GLU A 1 197 ? 5.942 4.284 -19.557 1.00 92.38 197 GLU A CA 1
ATOM 1532 C C . GLU A 1 197 ? 7.238 3.487 -19.397 1.00 92.38 197 GLU A C 1
ATOM 1534 O O . GLU A 1 197 ? 7.287 2.309 -19.751 1.00 92.38 197 GLU A O 1
ATOM 1539 N N . ASP A 1 198 ? 8.235 4.121 -18.781 1.00 94.62 198 ASP A N 1
ATOM 1540 C CA . ASP A 1 198 ? 9.551 3.565 -18.504 1.00 94.62 198 ASP A CA 1
ATOM 1541 C C . ASP A 1 198 ? 9.812 3.489 -16.992 1.00 94.62 198 ASP A C 1
ATOM 1543 O O . ASP A 1 198 ? 9.296 4.309 -16.220 1.00 94.62 198 ASP A O 1
ATOM 1547 N N . PRO A 1 199 ? 10.633 2.524 -16.546 1.00 94.75 199 PRO A N 1
ATOM 1548 C CA . PRO A 1 199 ? 11.019 2.428 -15.150 1.00 94.75 199 PRO A CA 1
ATOM 1549 C C . PRO A 1 199 ? 11.883 3.629 -14.762 1.00 94.75 199 PRO A C 1
ATOM 1551 O O . PRO A 1 199 ? 12.871 3.949 -15.423 1.00 94.75 199 PRO A O 1
ATOM 1554 N N . ALA A 1 200 ? 11.541 4.260 -13.643 1.00 96.44 200 ALA A N 1
ATOM 1555 C CA . ALA A 1 200 ? 12.345 5.313 -13.042 1.00 96.44 200 ALA A CA 1
ATOM 1556 C C . ALA A 1 200 ? 12.360 5.181 -11.515 1.00 96.44 200 ALA A C 1
ATOM 1558 O O . ALA A 1 200 ? 11.450 4.605 -10.909 1.00 96.44 200 ALA A O 1
ATOM 1559 N N . PHE A 1 201 ? 13.413 5.734 -10.914 1.00 96.56 201 PHE A N 1
ATOM 1560 C CA . PHE A 1 201 ? 13.648 5.763 -9.475 1.00 96.56 201 PHE A CA 1
ATOM 1561 C C . PHE A 1 201 ? 14.022 7.193 -9.088 1.00 96.56 201 PHE A C 1
ATOM 1563 O O . PHE A 1 201 ? 15.155 7.627 -9.288 1.00 96.56 201 PHE A O 1
ATOM 1570 N N . LEU A 1 202 ? 13.037 7.954 -8.617 1.00 97.38 202 LEU A N 1
ATOM 1571 C CA . LEU A 1 202 ? 13.126 9.409 -8.491 1.00 97.38 202 LEU A CA 1
ATOM 1572 C C . LEU A 1 202 ? 13.282 9.862 -7.035 1.00 97.38 202 LEU A C 1
ATOM 1574 O O . LEU A 1 202 ? 12.819 9.199 -6.109 1.00 97.38 202 LEU A O 1
ATOM 1578 N N . THR A 1 203 ? 13.928 11.011 -6.843 1.00 97.56 203 THR A N 1
ATOM 1579 C CA . THR A 1 203 ? 13.990 11.720 -5.556 1.00 97.56 203 THR A CA 1
ATOM 1580 C C . THR A 1 203 ? 12.706 12.509 -5.299 1.00 97.56 203 THR A C 1
ATOM 1582 O O . THR A 1 203 ? 11.957 12.805 -6.236 1.00 97.56 203 THR A O 1
ATOM 1585 N N . ASP A 1 204 ? 12.499 12.946 -4.055 1.00 97.81 204 ASP A N 1
ATOM 1586 C CA . ASP A 1 204 ? 11.368 13.809 -3.677 1.00 97.81 204 ASP A CA 1
ATOM 1587 C C . ASP A 1 204 ? 11.314 15.068 -4.561 1.00 97.81 204 ASP A C 1
ATOM 1589 O O . ASP A 1 204 ? 10.277 15.440 -5.107 1.00 97.81 204 ASP A O 1
ATOM 1593 N N . SER A 1 205 ? 12.469 15.707 -4.776 1.00 96.75 205 SER A N 1
ATOM 1594 C CA . SER A 1 205 ? 12.584 16.918 -5.597 1.00 96.75 205 SER A CA 1
ATOM 1595 C C . SER A 1 205 ? 12.167 16.703 -7.055 1.00 96.75 205 SER A C 1
ATOM 1597 O O . SER A 1 205 ? 11.546 17.587 -7.648 1.00 96.75 205 SER A O 1
ATOM 1599 N N . ALA A 1 206 ? 12.480 15.540 -7.632 1.00 97.38 206 AL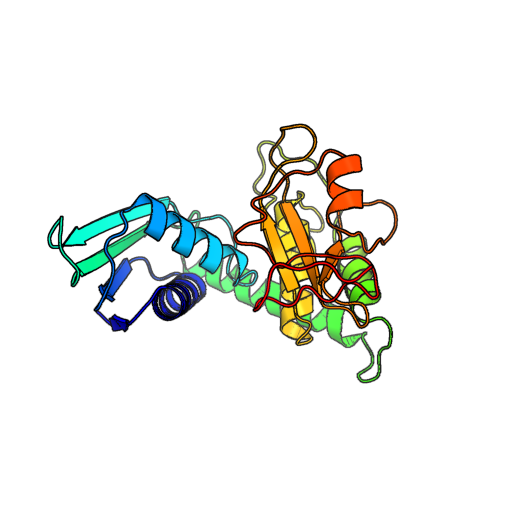A A N 1
ATOM 1600 C CA . ALA A 1 206 ? 12.078 15.193 -8.989 1.00 97.38 206 ALA A CA 1
ATOM 1601 C C . ALA A 1 206 ? 10.568 14.920 -9.068 1.00 97.38 206 ALA A C 1
ATOM 1603 O O . ALA A 1 206 ? 9.916 15.389 -9.998 1.00 97.38 206 ALA A O 1
ATOM 1604 N N . MET A 1 207 ? 9.996 14.242 -8.068 1.00 98.00 207 MET A N 1
ATOM 1605 C CA . MET A 1 207 ? 8.550 14.005 -7.985 1.00 98.00 207 MET A CA 1
ATOM 1606 C C . MET A 1 207 ? 7.752 15.308 -7.865 1.00 98.00 207 MET A C 1
ATOM 1608 O O . MET A 1 207 ? 6.786 15.504 -8.604 1.00 98.00 207 MET A O 1
ATOM 1612 N N . LEU A 1 208 ? 8.195 16.238 -7.011 1.00 97.69 208 LEU A N 1
ATOM 1613 C CA . LEU A 1 208 ? 7.577 17.563 -6.875 1.00 97.69 208 LEU A CA 1
ATOM 1614 C C . LEU A 1 208 ? 7.607 18.345 -8.199 1.00 97.69 208 LEU A C 1
ATOM 1616 O O . LEU A 1 208 ? 6.615 18.967 -8.575 1.00 97.69 208 LEU A O 1
ATOM 1620 N N . ALA A 1 209 ? 8.719 18.282 -8.940 1.00 97.75 209 ALA A N 1
ATOM 1621 C CA . ALA A 1 209 ? 8.843 18.936 -10.246 1.00 97.75 209 ALA A CA 1
ATOM 1622 C C . ALA A 1 209 ? 7.900 18.346 -11.315 1.00 97.75 209 ALA A C 1
ATOM 1624 O O . ALA A 1 209 ? 7.530 19.048 -12.255 1.00 97.75 209 ALA A O 1
ATOM 1625 N N . LEU A 1 210 ? 7.494 17.082 -11.159 1.00 97.56 210 LEU A N 1
ATOM 1626 C CA . LEU A 1 210 ? 6.513 16.402 -12.010 1.00 97.56 210 LEU A CA 1
ATOM 1627 C C . LEU A 1 210 ? 5.055 16.643 -11.573 1.00 97.56 210 LEU A C 1
ATOM 1629 O O . LEU A 1 210 ? 4.138 16.131 -12.212 1.00 97.56 210 LEU A O 1
ATOM 1633 N N . GLY A 1 211 ? 4.830 17.424 -10.510 1.00 97.94 211 GLY A N 1
ATOM 1634 C CA . GLY A 1 211 ? 3.496 17.766 -10.011 1.00 97.94 211 GLY A CA 1
ATOM 1635 C C . GLY A 1 211 ? 2.913 16.767 -9.010 1.00 97.94 211 GLY A C 1
ATOM 1636 O O . GLY A 1 211 ? 1.720 16.850 -8.710 1.00 97.94 211 GLY A O 1
ATOM 1637 N N . TYR A 1 212 ? 3.719 15.835 -8.492 1.00 98.31 212 TYR A N 1
ATOM 1638 C CA . TYR A 1 212 ? 3.304 14.969 -7.389 1.00 98.31 212 TYR A CA 1
ATOM 1639 C C . TYR A 1 212 ? 3.352 15.715 -6.054 1.00 98.31 212 TYR A C 1
ATOM 1641 O O . TYR A 1 212 ? 4.238 16.537 -5.829 1.00 98.31 212 TYR A O 1
ATOM 1649 N N . ALA A 1 213 ? 2.436 15.386 -5.148 1.00 98.00 213 ALA A N 1
ATOM 1650 C CA . ALA A 1 213 ? 2.445 15.862 -3.767 1.00 98.00 213 ALA A CA 1
ATOM 1651 C C . ALA A 1 213 ? 1.916 14.780 -2.817 1.00 98.00 213 ALA A C 1
ATOM 1653 O O . ALA A 1 213 ? 0.941 14.098 -3.133 1.00 98.00 213 ALA A O 1
ATOM 1654 N N . TRP A 1 214 ? 2.553 14.628 -1.660 1.00 97.38 214 TRP A N 1
ATOM 1655 C CA . TRP A 1 214 ? 2.227 13.652 -0.618 1.00 97.38 214 TRP A CA 1
ATOM 1656 C C . TRP A 1 214 ? 2.607 14.220 0.752 1.00 97.38 214 TRP A C 1
ATOM 1658 O O . TRP A 1 214 ? 3.221 15.285 0.839 1.00 97.38 214 TRP A O 1
ATOM 1668 N N . ASP A 1 215 ? 2.239 13.517 1.818 1.00 95.00 215 ASP A N 1
ATOM 1669 C CA . ASP A 1 215 ? 2.670 13.863 3.169 1.00 95.00 215 ASP A CA 1
ATOM 1670 C C . ASP A 1 215 ? 4.124 13.419 3.403 1.00 95.00 215 ASP A C 1
ATOM 1672 O O . ASP A 1 215 ? 4.425 12.233 3.551 1.00 95.00 215 ASP A O 1
ATOM 1676 N N . THR A 1 216 ? 5.040 14.386 3.420 1.00 93.75 216 THR A N 1
ATOM 1677 C CA . THR A 1 216 ? 6.471 14.149 3.646 1.00 93.75 216 THR A CA 1
ATOM 1678 C C . THR A 1 216 ? 6.825 13.924 5.116 1.00 93.75 216 THR A C 1
ATOM 1680 O O . THR A 1 216 ? 7.936 13.489 5.396 1.00 93.75 216 THR A O 1
ATOM 1683 N N . GLU A 1 217 ? 5.936 14.234 6.066 1.00 89.44 217 GLU A N 1
ATOM 1684 C CA . GLU A 1 217 ? 6.215 14.041 7.499 1.00 89.44 217 GLU A CA 1
ATOM 1685 C C . GLU A 1 217 ? 6.094 12.568 7.903 1.00 89.44 217 GLU A C 1
ATOM 1687 O O . GLU A 1 217 ? 6.796 12.096 8.797 1.00 89.44 217 GLU A O 1
ATOM 1692 N N . THR A 1 218 ? 5.220 11.831 7.218 1.00 84.31 218 THR A N 1
ATOM 1693 C CA . THR A 1 218 ? 4.934 10.415 7.486 1.00 84.31 218 THR A CA 1
ATOM 1694 C C . THR A 1 218 ? 5.611 9.461 6.501 1.00 84.31 218 THR A C 1
ATOM 1696 O O . THR A 1 218 ? 5.509 8.242 6.651 1.00 84.31 218 THR A O 1
ATOM 1699 N N . THR A 1 219 ? 6.350 10.001 5.529 1.00 91.69 219 THR A N 1
ATOM 1700 C CA . THR A 1 219 ? 6.975 9.249 4.439 1.00 91.69 219 THR A CA 1
ATOM 1701 C C . THR A 1 219 ? 8.506 9.363 4.498 1.00 91.69 219 THR A C 1
ATOM 1703 O O . THR A 1 219 ? 9.016 10.472 4.652 1.00 91.69 219 THR A O 1
ATOM 1706 N N . PRO A 1 220 ? 9.274 8.263 4.348 1.00 94.44 220 PRO A N 1
ATOM 1707 C CA . PRO A 1 220 ? 10.733 8.338 4.269 1.00 94.44 220 PRO A CA 1
ATOM 1708 C C . PRO A 1 220 ? 11.205 9.233 3.117 1.00 94.44 220 PRO A C 1
ATOM 1710 O O . PRO A 1 220 ? 10.687 9.140 2.007 1.00 94.44 220 PRO A O 1
ATOM 1713 N N . ALA A 1 221 ? 12.217 10.065 3.370 1.00 94.94 221 ALA A N 1
ATOM 1714 C CA . ALA A 1 221 ? 12.742 10.993 2.371 1.00 94.94 221 ALA A CA 1
ATOM 1715 C C . ALA A 1 221 ? 13.555 10.267 1.284 1.00 94.94 221 ALA A C 1
ATOM 1717 O O . ALA A 1 221 ? 14.533 9.575 1.593 1.00 94.94 221 ALA A O 1
ATOM 1718 N N . ALA A 1 222 ? 13.210 10.478 0.010 1.00 94.62 222 ALA A N 1
ATOM 1719 C CA . ALA A 1 222 ? 14.017 10.036 -1.125 1.00 94.62 222 ALA A CA 1
ATOM 1720 C C . ALA A 1 222 ? 15.009 11.140 -1.524 1.00 94.62 222 ALA A C 1
ATOM 1722 O O . ALA A 1 222 ? 14.752 11.961 -2.414 1.00 94.62 222 ALA A O 1
ATOM 1723 N N . THR A 1 223 ? 16.161 11.179 -0.848 1.00 91.69 223 THR A N 1
ATOM 1724 C CA . THR A 1 223 ? 17.220 12.169 -1.096 1.00 91.69 223 THR A CA 1
ATOM 1725 C C . THR A 1 223 ? 18.192 11.741 -2.194 1.00 91.69 223 THR A C 1
ATOM 1727 O O . THR A 1 223 ? 18.298 10.571 -2.561 1.00 91.69 223 THR A O 1
ATOM 1730 N N . ALA A 1 224 ? 18.915 12.716 -2.750 1.00 79.50 224 ALA A N 1
ATOM 1731 C CA . ALA A 1 224 ? 19.977 12.443 -3.710 1.00 79.50 224 ALA A CA 1
ATOM 1732 C C . ALA A 1 224 ? 21.119 11.625 -3.063 1.00 79.50 224 ALA A C 1
ATOM 1734 O O . ALA A 1 224 ? 21.383 11.798 -1.867 1.00 79.50 224 ALA A O 1
ATOM 1735 N N . PRO A 1 225 ? 21.836 10.786 -3.839 1.00 68.38 225 PRO A N 1
ATOM 1736 C CA . PRO A 1 225 ? 22.987 10.038 -3.338 1.00 68.38 225 PRO A CA 1
ATOM 1737 C C . PRO A 1 225 ? 23.992 10.946 -2.615 1.00 68.38 225 PRO A C 1
ATOM 1739 O O . PRO A 1 225 ? 24.380 11.991 -3.137 1.00 68.38 225 PRO A O 1
ATOM 1742 N N . GLY A 1 226 ? 24.413 10.546 -1.411 1.00 60.53 226 GLY A N 1
ATOM 1743 C CA . GLY A 1 226 ? 25.395 11.279 -0.600 1.00 60.53 226 GLY A CA 1
ATOM 1744 C C . GLY A 1 226 ? 24.827 12.378 0.307 1.00 60.53 226 GLY A C 1
ATOM 1745 O O . GLY A 1 226 ? 25.592 12.993 1.045 1.00 60.53 226 GLY A O 1
ATOM 1746 N N . MET A 1 227 ? 23.510 12.613 0.307 1.00 56.81 227 MET A N 1
ATOM 1747 C CA . MET A 1 227 ? 22.839 13.415 1.337 1.00 56.81 227 MET A CA 1
ATOM 1748 C C . MET A 1 227 ? 22.211 12.481 2.378 1.00 56.81 227 MET A C 1
ATOM 1750 O O . MET A 1 227 ? 20.999 12.253 2.365 1.00 56.81 227 MET A O 1
ATOM 1754 N N . GLU A 1 228 ? 23.034 11.917 3.269 1.00 48.47 228 GLU A N 1
ATOM 1755 C CA . GLU A 1 228 ? 22.521 11.285 4.489 1.00 48.47 228 GLU A CA 1
ATOM 1756 C C . GLU A 1 228 ? 21.809 12.354 5.323 1.00 48.47 228 GLU A C 1
ATOM 1758 O O . GLU A 1 228 ? 22.405 13.345 5.756 1.00 48.47 228 GLU A O 1
ATOM 1763 N N . VAL A 1 229 ? 20.506 12.175 5.532 1.00 49.62 229 VAL A N 1
ATOM 1764 C CA . VAL A 1 229 ? 19.758 12.986 6.489 1.00 49.62 229 VAL A CA 1
ATOM 1765 C C . VAL A 1 229 ? 20.078 12.424 7.868 1.00 49.62 229 VAL A C 1
ATOM 1767 O O . VAL A 1 229 ? 19.465 11.454 8.309 1.00 49.62 229 VAL A O 1
ATOM 1770 N N . ASN A 1 230 ? 21.059 13.016 8.549 1.00 43.25 230 ASN A N 1
ATOM 1771 C CA . ASN A 1 230 ? 21.254 12.773 9.974 1.00 43.25 230 ASN A CA 1
ATOM 1772 C C . ASN A 1 230 ? 19.984 13.217 10.709 1.00 43.25 230 ASN A C 1
ATOM 1774 O O . ASN A 1 230 ? 19.7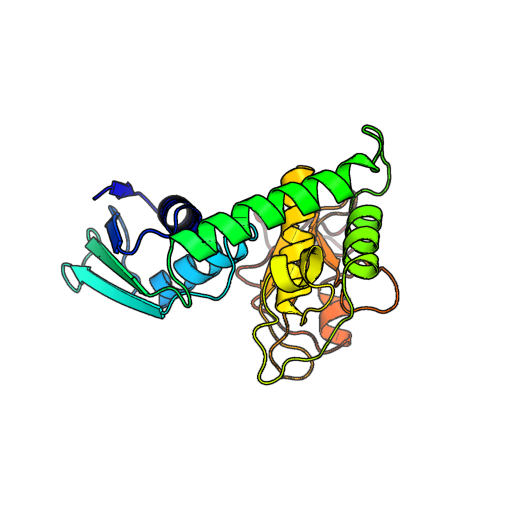74 14.409 10.934 1.00 43.25 230 ASN A O 1
ATOM 1778 N N . MET A 1 231 ? 19.142 12.260 11.103 1.00 47.19 231 MET A N 1
ATOM 1779 C CA . MET A 1 231 ? 17.930 12.527 11.887 1.00 47.19 231 MET A CA 1
ATOM 1780 C C . MET A 1 231 ? 18.217 12.975 13.333 1.00 47.19 231 MET A C 1
ATOM 1782 O O . MET A 1 231 ? 17.281 13.145 14.107 1.00 47.19 231 MET A O 1
ATOM 1786 N N . GLU A 1 232 ? 19.479 13.220 13.706 1.00 42.09 232 GLU A N 1
ATOM 1787 C CA . GLU A 1 232 ? 19.841 13.692 15.050 1.00 42.09 232 GLU A CA 1
ATOM 1788 C C . GLU A 1 232 ? 20.404 15.115 15.139 1.00 42.09 232 GLU A C 1
ATOM 1790 O O . GLU A 1 232 ? 20.401 15.668 16.236 1.00 42.09 232 GLU A O 1
ATOM 1795 N N . THR A 1 233 ? 20.785 15.790 14.053 1.00 44.78 233 THR A N 1
ATOM 1796 C CA . THR A 1 233 ? 21.183 17.207 14.149 1.00 44.78 233 THR A CA 1
ATOM 1797 C C . THR A 1 233 ? 20.905 17.959 12.855 1.00 44.78 233 THR A C 1
ATOM 1799 O O . THR A 1 233 ? 21.467 17.666 11.804 1.00 44.78 233 THR A O 1
ATOM 1802 N N . GLY A 1 234 ? 20.043 18.973 12.938 1.00 40.00 234 GLY A N 1
ATOM 1803 C CA . GLY A 1 234 ? 19.718 19.882 11.841 1.00 40.00 234 GLY A CA 1
ATOM 1804 C C . GLY A 1 234 ? 20.862 20.824 11.463 1.00 40.00 234 GLY A C 1
ATOM 1805 O O . GLY A 1 234 ? 20.713 22.034 11.596 1.00 40.00 234 GLY A O 1
ATOM 1806 N N . GLU A 1 235 ? 21.975 20.298 10.952 1.00 35.22 235 GLU A N 1
ATOM 1807 C CA . GLU A 1 235 ? 23.002 21.095 10.277 1.00 35.22 235 GLU A CA 1
ATOM 1808 C C . GLU A 1 235 ? 23.473 20.414 8.986 1.00 35.22 235 GLU A C 1
ATOM 1810 O O . GLU A 1 235 ? 23.922 19.270 8.975 1.00 35.22 235 GLU A O 1
ATOM 1815 N N . LYS A 1 236 ? 23.367 21.151 7.872 1.00 35.41 236 LYS A N 1
ATOM 1816 C CA . LYS A 1 236 ? 23.955 20.785 6.580 1.00 35.41 236 LYS A CA 1
ATOM 1817 C C . LYS A 1 236 ? 25.457 21.071 6.630 1.00 35.41 236 LYS A C 1
ATOM 1819 O O . LYS A 1 236 ? 25.839 22.234 6.754 1.00 35.41 236 LYS A O 1
ATOM 1824 N N . SER A 1 237 ? 26.305 20.058 6.464 1.00 41.75 237 SER A N 1
ATOM 1825 C CA . SER A 1 237 ? 27.708 20.300 6.108 1.00 41.75 237 SER A CA 1
ATOM 1826 C C . SER A 1 237 ? 27.815 20.655 4.624 1.00 41.75 237 SER A C 1
ATOM 1828 O O . SER A 1 237 ? 27.192 20.019 3.776 1.00 41.75 237 SER A O 1
ATOM 1830 N N . THR A 1 238 ? 28.542 21.744 4.371 1.00 44.66 238 THR A N 1
ATOM 1831 C CA . THR A 1 238 ? 28.874 22.313 3.054 1.00 44.66 238 THR A CA 1
ATOM 1832 C C . THR A 1 238 ? 29.903 21.462 2.325 1.00 44.66 238 THR A C 1
ATOM 1834 O O . THR A 1 238 ? 30.764 20.883 3.025 1.00 44.66 238 THR A O 1
#